Protein AF-A0A376PXF7-F1 (afdb_monomer_lite)

Organism: Escherichia coli (NCBI:txid562)

Sequence (200 aa):
MTDIYIYMMIGDTDSPVIYTASLFRHNVGHSMAMSGASAPEIAYILGQSSYVVADRYIAATPELADIREAALGRNPVFKNMMALMLTGNLVHSSEWEGRNVAGSIGGQLHYHLGGCNYEEDICPFAQGRGCYGCLYFKPFIDGNHKKVFLSLNDEIQNVRDVADDAGILNHPLLKELVRRKQHVNQVMARIEMANVRRAI

Secondary structure (DSSP, 8-state):
----------SS-SS-----HHHHHHHHHHHHHHTT--HHHHHHHTT-SSSHHHHHHHHT-HHHHHHHHHHHTTSHHHHHHHHHHHS---B-GGG--SEEP-EEETTEEE-S-EEE--SSSS-SS-TTTSGGG-TTEEEBTT--HHHHHHHHHHHHHHHHHHHHHTT-S--HHHHHHHHHHHHHHHHHHHHHHHHHHH--

pLDDT: mean 81.16, std 16.29, range [31.02, 96.75]

Foldseek 3Di:
DDDDFDFDDDDDDPDGPGDDPVNVLLVQLLVCLLVVHDLVVSCVVSVHPDSPVSVVSNVPHVVNVVVVCVVLCVPPVSLVVVQCQQEPEADAPVRDDADWFWAAFLNDIAGQFFHFPDPDPDDPDRTPQSRLRDHRTHGHLPGPLVVNLVSLVNVLVVVVVVCVVVVNPDDPVNVSSVVSSVSSVSVVVVSVVVVVVVVD

Radius of gyration: 23.18 Å; chains: 1; bounding box: 59×39×62 Å

Structure (mmCIF, N/CA/C/O backbone):
data_AF-A0A376PXF7-F1
#
_entry.id   AF-A0A376PXF7-F1
#
loop_
_atom_site.group_PDB
_atom_site.id
_atom_site.type_symbol
_atom_site.label_atom_id
_atom_site.label_alt_id
_atom_site.label_comp_id
_atom_site.label_asym_id
_atom_site.label_entity_id
_atom_site.label_seq_id
_atom_site.pdbx_PDB_ins_code
_atom_site.Cartn_x
_atom_site.Cartn_y
_atom_site.Cartn_z
_atom_site.occupancy
_atom_site.B_iso_or_equiv
_atom_site.auth_seq_id
_atom_site.auth_comp_id
_atom_site.auth_asym_id
_atom_site.auth_atom_id
_atom_site.pdbx_PDB_model_num
ATOM 1 N N . MET A 1 1 ? 43.912 23.120 -25.498 1.00 40.16 1 MET A N 1
ATOM 2 C CA . MET A 1 1 ? 42.781 23.807 -26.146 1.00 40.16 1 MET A CA 1
ATOM 3 C C . MET A 1 1 ? 42.448 23.025 -27.400 1.00 40.16 1 MET A C 1
ATOM 5 O O . MET A 1 1 ? 43.101 23.250 -28.405 1.00 40.16 1 MET A O 1
ATOM 9 N N . THR A 1 2 ? 41.528 22.067 -27.281 1.00 31.02 2 THR A N 1
ATOM 10 C CA . THR A 1 2 ? 40.815 21.396 -28.384 1.00 31.02 2 THR A CA 1
ATOM 11 C C . THR A 1 2 ? 39.793 20.455 -27.739 1.00 31.02 2 THR A C 1
ATOM 13 O O . THR A 1 2 ? 40.087 19.295 -27.467 1.00 31.02 2 THR A O 1
ATOM 16 N N . ASP A 1 3 ? 38.615 20.987 -27.416 1.00 32.25 3 ASP A N 1
ATOM 17 C CA . ASP A 1 3 ? 37.475 20.178 -26.982 1.00 32.25 3 ASP A CA 1
ATOM 18 C C . ASP A 1 3 ? 36.832 19.534 -28.217 1.00 32.25 3 ASP A C 1
ATOM 20 O O . ASP A 1 3 ? 36.456 20.215 -29.173 1.00 32.25 3 ASP A O 1
ATOM 24 N N . ILE A 1 4 ? 36.759 18.202 -28.222 1.00 37.19 4 ILE A N 1
ATOM 25 C CA . ILE A 1 4 ? 36.104 17.416 -29.271 1.00 37.19 4 ILE A CA 1
ATOM 26 C C . ILE A 1 4 ? 34.608 17.376 -28.944 1.00 37.19 4 ILE A C 1
ATOM 28 O O . ILE A 1 4 ? 34.185 16.678 -28.023 1.00 37.19 4 ILE A O 1
ATOM 32 N N . TYR A 1 5 ? 33.806 18.134 -29.691 1.00 39.38 5 TYR A N 1
ATOM 33 C CA . TYR A 1 5 ? 32.348 18.129 -29.580 1.00 39.38 5 TYR A CA 1
ATOM 34 C C . TYR A 1 5 ? 31.761 16.997 -30.431 1.00 39.38 5 TYR A C 1
ATOM 36 O O . TYR A 1 5 ? 31.807 17.044 -31.660 1.00 39.38 5 TYR A O 1
ATOM 44 N N . ILE A 1 6 ? 31.195 15.981 -29.779 1.00 43.72 6 ILE A N 1
ATOM 45 C CA . ILE A 1 6 ? 30.396 14.939 -30.434 1.00 43.72 6 ILE A CA 1
ATOM 46 C C . ILE A 1 6 ? 28.937 15.412 -30.416 1.00 43.72 6 ILE A C 1
ATOM 48 O O . ILE A 1 6 ? 28.294 15.397 -29.369 1.00 43.72 6 ILE A O 1
ATOM 52 N N . TYR A 1 7 ? 28.421 15.862 -31.562 1.00 42.75 7 TYR A N 1
ATOM 53 C CA . TYR A 1 7 ? 27.008 16.218 -31.723 1.00 42.75 7 TYR A CA 1
ATOM 54 C C . TYR A 1 7 ? 26.206 14.971 -32.113 1.00 42.75 7 TYR A C 1
ATOM 56 O O . TYR A 1 7 ? 26.399 14.426 -33.198 1.00 42.75 7 TYR A O 1
ATOM 64 N N . MET A 1 8 ? 25.288 14.533 -31.250 1.00 38.28 8 MET A N 1
ATOM 65 C CA . MET A 1 8 ? 24.269 13.535 -31.585 1.00 38.28 8 MET A CA 1
ATOM 66 C C . MET A 1 8 ? 22.893 14.172 -31.370 1.00 38.28 8 MET A C 1
ATOM 68 O O . MET A 1 8 ? 22.531 14.513 -30.247 1.00 38.28 8 MET A O 1
ATOM 72 N N . MET A 1 9 ? 22.163 14.398 -32.464 1.00 38.84 9 MET A N 1
ATOM 73 C CA . MET A 1 9 ? 20.860 15.069 -32.467 1.00 38.84 9 MET A CA 1
ATOM 74 C C . MET A 1 9 ? 19.758 14.087 -32.055 1.00 38.84 9 MET A C 1
ATOM 76 O O . MET A 1 9 ? 19.408 13.201 -32.834 1.00 38.84 9 MET A O 1
ATOM 80 N N . ILE A 1 10 ? 19.189 14.253 -30.858 1.00 42.94 10 ILE A N 1
ATOM 81 C CA . ILE A 1 10 ? 17.946 13.582 -30.450 1.00 42.94 10 ILE A CA 1
ATOM 82 C C . ILE A 1 10 ? 17.013 14.622 -29.802 1.00 42.94 10 ILE A C 1
ATOM 84 O O . ILE A 1 10 ? 17.214 14.985 -28.651 1.00 42.94 10 ILE A O 1
ATOM 88 N N . GLY A 1 11 ? 15.999 15.066 -30.557 1.00 41.50 11 GLY A N 1
ATOM 89 C CA . GLY A 1 11 ? 14.678 15.513 -30.071 1.00 41.50 11 GLY A CA 1
ATOM 90 C C . GLY A 1 11 ? 14.533 16.855 -29.324 1.00 41.50 11 GLY A C 1
ATOM 91 O O . GLY A 1 11 ? 14.850 16.954 -28.146 1.00 41.50 11 GLY A O 1
ATOM 92 N N . ASP A 1 12 ? 13.927 17.838 -30.006 1.00 51.69 12 ASP A N 1
ATOM 93 C CA . ASP A 1 12 ? 12.995 18.889 -29.530 1.00 51.69 12 ASP A CA 1
ATOM 94 C C . ASP A 1 12 ? 13.249 19.655 -28.214 1.00 51.69 12 ASP A C 1
ATOM 96 O O . ASP A 1 12 ? 12.315 20.044 -27.514 1.00 51.69 12 ASP A O 1
ATOM 100 N N . THR A 1 13 ? 14.497 20.025 -27.926 1.00 46.09 13 THR A N 1
ATOM 101 C CA . THR A 1 13 ? 14.770 21.290 -27.217 1.00 46.09 13 THR A CA 1
ATOM 102 C C . THR A 1 13 ? 15.958 21.999 -27.870 1.00 46.09 13 THR A C 1
ATOM 104 O O . THR A 1 13 ? 16.995 21.391 -28.116 1.00 46.09 13 THR A O 1
ATOM 107 N N . ASP A 1 14 ? 15.795 23.283 -28.197 1.00 52.53 14 ASP A N 1
ATOM 108 C CA . ASP A 1 14 ? 16.717 24.112 -28.996 1.00 52.53 14 ASP A CA 1
ATOM 109 C C . ASP A 1 14 ? 17.970 24.553 -28.202 1.00 52.53 14 ASP A C 1
ATOM 111 O O . ASP A 1 14 ? 18.360 25.717 -28.148 1.00 52.53 14 ASP A O 1
ATOM 115 N N . SER A 1 15 ? 18.591 23.620 -27.479 1.00 50.44 15 SER A N 1
ATOM 116 C CA . SER A 1 15 ? 19.848 23.835 -26.764 1.00 50.44 15 SER A CA 1
ATOM 117 C C . SER A 1 15 ? 20.733 22.600 -26.910 1.00 50.44 15 SER A C 1
ATOM 119 O O . SER A 1 15 ? 20.320 21.510 -26.513 1.00 50.44 15 SER A O 1
ATOM 121 N N . PRO A 1 16 ? 21.954 22.727 -27.465 1.00 56.06 16 PRO A N 1
ATOM 122 C CA . PRO A 1 16 ? 22.845 21.587 -27.607 1.00 56.06 16 PRO A CA 1
ATOM 123 C C . PRO A 1 16 ? 23.169 21.026 -26.220 1.00 56.06 16 PRO A C 1
ATOM 125 O O . PRO A 1 16 ? 23.701 21.729 -25.360 1.00 56.06 16 PRO A O 1
ATOM 128 N N . VAL A 1 17 ? 22.849 19.750 -25.993 1.00 57.69 17 VAL A N 1
ATOM 129 C CA . VAL A 1 17 ? 23.244 19.043 -24.771 1.00 57.69 17 VAL A CA 1
ATOM 130 C C . VAL A 1 17 ? 24.764 18.894 -24.797 1.00 57.69 17 VAL A C 1
ATOM 132 O O . VAL A 1 17 ? 25.318 18.071 -25.525 1.00 57.69 17 VAL A O 1
ATOM 135 N N . ILE A 1 18 ? 25.462 19.731 -24.029 1.00 72.06 18 ILE A N 1
ATOM 136 C CA . ILE A 1 18 ? 26.923 19.689 -23.934 1.00 72.06 18 ILE A CA 1
ATOM 137 C C . ILE A 1 18 ? 27.314 18.539 -23.003 1.00 72.06 18 ILE A C 1
ATOM 139 O O . ILE A 1 18 ? 27.249 18.648 -21.776 1.00 72.06 18 ILE A O 1
ATOM 143 N N . TYR A 1 19 ? 27.755 17.427 -23.587 1.00 69.50 19 TYR A N 1
ATOM 144 C CA . TYR A 1 19 ? 28.324 16.312 -22.836 1.00 69.50 19 TYR A CA 1
ATOM 145 C C . TYR A 1 19 ? 29.722 16.676 -22.334 1.00 69.50 19 TYR A C 1
ATOM 147 O O . TYR A 1 19 ? 30.700 16.662 -23.076 1.00 69.50 19 TYR A O 1
ATOM 155 N N . THR A 1 20 ? 29.822 17.014 -21.050 1.00 81.94 20 THR A N 1
ATOM 156 C CA . THR A 1 20 ? 31.107 17.320 -20.411 1.00 81.94 20 THR A CA 1
ATOM 157 C C . THR A 1 20 ? 31.762 16.061 -19.838 1.00 81.94 20 THR A C 1
ATOM 159 O O . THR A 1 20 ? 31.092 15.097 -19.460 1.00 81.94 20 THR A O 1
ATOM 162 N N . ALA A 1 21 ? 33.085 16.095 -19.660 1.00 79.94 21 ALA A N 1
ATOM 163 C CA . ALA A 1 21 ? 33.822 15.038 -18.957 1.00 79.94 21 ALA A CA 1
ATOM 164 C C . ALA A 1 21 ? 33.344 14.823 -17.504 1.00 79.94 21 ALA A C 1
ATOM 166 O O . ALA A 1 21 ? 33.575 13.765 -16.917 1.00 79.94 21 ALA A O 1
ATOM 167 N N . SER A 1 22 ? 32.690 15.821 -16.900 1.00 80.94 22 SER A N 1
ATOM 168 C CA . SER A 1 22 ? 32.038 15.672 -15.596 1.00 80.94 22 SER A CA 1
ATOM 169 C C . SER A 1 22 ? 30.806 14.772 -15.702 1.00 80.94 22 SER A C 1
ATOM 171 O O . SER A 1 22 ? 30.675 13.809 -14.949 1.00 80.94 22 SER A O 1
ATOM 173 N N . LEU A 1 23 ? 29.946 15.017 -16.696 1.00 77.44 23 LEU A N 1
ATOM 174 C CA . LEU A 1 23 ? 28.729 14.237 -16.918 1.00 77.44 23 LEU A CA 1
ATOM 175 C C . LEU A 1 23 ? 29.041 12.758 -17.189 1.00 77.44 23 LEU A C 1
ATOM 177 O O . LEU A 1 23 ? 28.374 11.883 -16.643 1.00 77.44 23 LEU A O 1
ATOM 181 N N . PHE A 1 24 ? 30.108 12.481 -17.946 1.00 82.31 24 PHE A N 1
ATOM 182 C CA . PHE A 1 24 ? 30.615 11.120 -18.140 1.00 82.31 24 PHE A CA 1
ATOM 183 C C . PHE A 1 24 ? 31.010 10.455 -16.812 1.00 82.31 24 PHE A C 1
ATOM 185 O O . PHE A 1 24 ? 30.560 9.349 -16.520 1.00 82.31 24 PHE A O 1
ATOM 192 N N . ARG A 1 25 ? 31.787 11.143 -15.962 1.00 84.69 25 ARG A N 1
ATOM 193 C CA . ARG A 1 25 ? 32.191 10.624 -14.642 1.00 84.69 25 ARG A CA 1
ATOM 194 C C . ARG A 1 25 ? 30.997 10.346 -13.732 1.00 84.69 25 ARG A C 1
ATOM 196 O O . ARG A 1 25 ? 30.974 9.312 -13.071 1.00 84.69 25 ARG A O 1
ATOM 203 N N . HIS A 1 26 ? 29.996 11.226 -13.732 1.00 86.12 26 HIS A N 1
ATOM 204 C CA . HIS A 1 26 ? 28.759 11.007 -12.984 1.00 86.12 26 HIS A CA 1
ATOM 205 C C . HIS A 1 26 ? 27.965 9.808 -13.512 1.00 86.12 26 HIS A C 1
ATOM 207 O O . HIS A 1 26 ? 27.502 9.001 -12.711 1.00 86.12 26 HIS A O 1
ATOM 213 N N . ASN A 1 27 ? 27.843 9.660 -14.833 1.00 84.25 27 ASN A N 1
ATOM 214 C CA . ASN A 1 27 ? 27.119 8.547 -15.441 1.00 84.25 27 ASN A CA 1
ATOM 215 C C . ASN A 1 27 ? 27.800 7.197 -15.161 1.00 84.25 27 ASN A C 1
ATOM 217 O O . ASN A 1 27 ? 27.133 6.257 -14.731 1.00 84.25 27 ASN A O 1
ATOM 221 N N . VAL A 1 28 ? 29.124 7.117 -15.324 1.00 88.06 28 VAL A N 1
ATOM 222 C CA . VAL A 1 28 ? 29.904 5.902 -15.038 1.00 88.06 28 VAL A CA 1
ATOM 223 C C . VAL A 1 28 ? 29.853 5.563 -13.551 1.00 88.06 28 VAL A C 1
ATOM 225 O O . VAL A 1 28 ? 29.528 4.432 -13.198 1.00 88.06 28 VAL A O 1
ATOM 228 N N . GLY A 1 29 ? 30.105 6.538 -12.672 1.00 89.56 29 GLY A N 1
ATOM 229 C CA . GLY A 1 29 ? 30.067 6.327 -11.224 1.00 89.56 29 GLY A CA 1
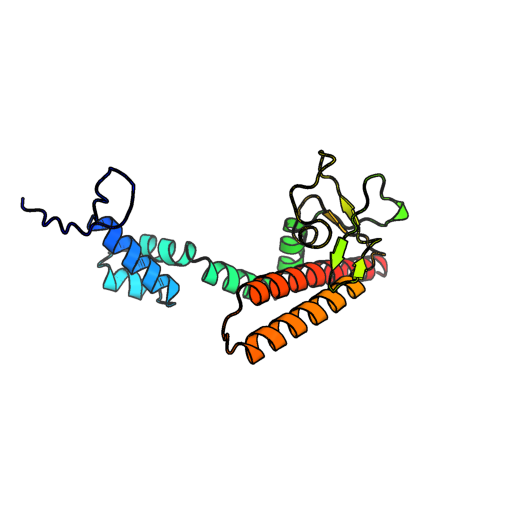ATOM 230 C C . GLY A 1 29 ? 28.705 5.853 -10.729 1.00 89.56 29 GLY A C 1
ATOM 231 O O . GLY A 1 29 ? 28.625 4.911 -9.943 1.00 89.56 29 GLY A O 1
ATOM 232 N N . HIS A 1 30 ? 27.629 6.454 -11.239 1.00 86.19 30 HIS A N 1
ATOM 233 C CA . HIS A 1 30 ? 26.274 6.030 -10.911 1.00 86.19 30 HIS A CA 1
ATOM 234 C C . HIS A 1 30 ? 25.951 4.643 -11.483 1.00 86.19 30 HIS A C 1
ATOM 236 O O . HIS A 1 30 ? 25.467 3.793 -10.748 1.00 86.19 30 HIS A O 1
ATOM 242 N N . SER A 1 31 ? 26.294 4.353 -12.742 1.00 85.62 31 SER A N 1
ATOM 243 C CA . SER A 1 31 ? 26.051 3.034 -13.356 1.00 85.62 31 SER A CA 1
ATOM 244 C C . SER A 1 31 ? 26.792 1.901 -12.637 1.00 85.62 31 SER A C 1
ATOM 246 O O . SER A 1 31 ? 26.255 0.806 -12.465 1.00 85.62 31 SER A O 1
ATOM 248 N N . MET A 1 32 ? 28.015 2.163 -12.167 1.00 87.56 32 MET A N 1
ATOM 249 C CA . MET A 1 32 ? 28.764 1.214 -11.344 1.00 87.56 32 MET A CA 1
ATOM 250 C C . MET A 1 32 ? 28.109 0.995 -9.976 1.00 87.56 32 MET A C 1
ATOM 252 O O . MET A 1 32 ? 27.992 -0.149 -9.540 1.00 87.56 32 MET A O 1
ATOM 256 N N . ALA A 1 33 ? 27.636 2.061 -9.322 1.00 87.69 33 ALA A N 1
ATOM 257 C CA . ALA A 1 33 ? 26.898 1.957 -8.064 1.00 87.69 33 ALA A CA 1
ATOM 258 C C . ALA A 1 33 ? 25.593 1.154 -8.222 1.00 87.69 33 ALA A C 1
ATOM 260 O O . ALA A 1 33 ? 25.322 0.260 -7.422 1.00 87.69 33 ALA A O 1
ATOM 261 N N . MET A 1 34 ? 24.844 1.397 -9.302 1.00 82.06 34 MET A N 1
ATOM 262 C CA . MET A 1 34 ? 23.650 0.628 -9.683 1.00 82.06 34 MET A CA 1
ATOM 263 C C . MET A 1 34 ? 23.958 -0.857 -9.920 1.00 82.06 34 MET A C 1
ATOM 265 O O . MET A 1 34 ? 23.133 -1.719 -9.631 1.00 82.06 34 MET A O 1
ATOM 269 N N . SER A 1 35 ? 25.161 -1.164 -10.413 1.00 83.00 35 SER A N 1
ATOM 270 C CA . SER A 1 35 ? 25.642 -2.536 -10.624 1.00 83.00 35 SER A CA 1
ATOM 271 C C . SER A 1 35 ? 26.181 -3.196 -9.345 1.00 83.00 35 SER A C 1
ATOM 273 O O . SER A 1 35 ? 26.624 -4.341 -9.389 1.00 83.00 35 SER A O 1
ATOM 275 N N . GLY A 1 36 ? 26.153 -2.493 -8.206 1.00 82.19 36 GLY A N 1
ATOM 276 C CA . GLY A 1 36 ? 26.582 -3.009 -6.906 1.00 82.19 36 GLY A CA 1
ATOM 277 C C . GLY A 1 36 ? 28.084 -2.907 -6.623 1.00 82.19 36 GLY A C 1
ATOM 278 O O . GLY A 1 36 ? 28.553 -3.548 -5.684 1.00 82.19 36 GLY A O 1
ATOM 279 N N . ALA A 1 37 ? 28.842 -2.123 -7.398 1.00 87.50 37 ALA A N 1
ATOM 280 C CA . ALA A 1 37 ? 30.266 -1.906 -7.140 1.00 87.50 37 ALA A CA 1
ATOM 281 C C . ALA A 1 37 ? 30.495 -1.158 -5.814 1.00 87.50 37 ALA A C 1
ATOM 283 O O . ALA A 1 37 ? 29.734 -0.264 -5.432 1.00 87.50 37 ALA A O 1
ATOM 284 N N . SER A 1 38 ? 31.572 -1.503 -5.115 1.00 89.38 38 SER A N 1
ATOM 285 C CA . SER A 1 38 ? 31.958 -0.873 -3.853 1.00 89.38 38 SER A CA 1
ATOM 286 C C . SER A 1 38 ? 32.588 0.512 -4.060 1.00 89.38 38 SER A C 1
ATOM 288 O O . SER A 1 38 ? 33.126 0.825 -5.125 1.00 89.38 38 SER A O 1
ATOM 290 N N . ALA A 1 39 ? 32.564 1.360 -3.024 1.00 90.81 39 ALA A N 1
ATOM 291 C CA . ALA A 1 39 ? 33.146 2.704 -3.098 1.00 90.81 39 ALA A CA 1
ATOM 292 C C . ALA A 1 39 ? 34.641 2.708 -3.499 1.00 90.81 39 ALA A C 1
ATOM 294 O O . ALA A 1 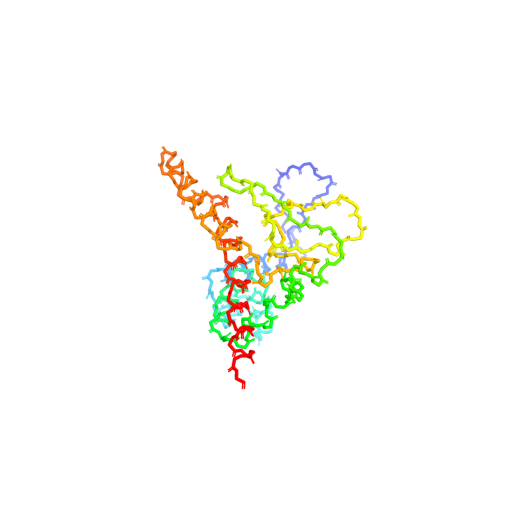39 ? 35.019 3.560 -4.307 1.00 90.81 39 ALA A O 1
ATOM 295 N N . PRO A 1 40 ? 35.486 1.760 -3.036 1.00 93.44 40 PRO A N 1
ATOM 296 C CA . PRO A 1 40 ? 36.862 1.638 -3.516 1.00 93.44 40 PRO A CA 1
ATOM 297 C C . PRO A 1 40 ? 36.978 1.310 -5.009 1.00 93.44 40 PRO A C 1
ATOM 299 O O . PRO A 1 40 ? 37.819 1.893 -5.686 1.00 93.44 40 PRO A O 1
ATOM 302 N N . GLU A 1 41 ? 36.134 0.424 -5.544 1.00 92.06 41 GLU A N 1
ATOM 303 C CA . GLU A 1 41 ? 36.158 0.049 -6.968 1.00 92.06 41 GLU A CA 1
ATOM 304 C C . GLU A 1 41 ? 35.745 1.221 -7.861 1.00 92.06 41 GLU A C 1
ATOM 306 O O . GLU A 1 41 ? 36.401 1.512 -8.861 1.00 92.06 41 GLU A O 1
ATOM 311 N N . ILE A 1 42 ? 34.695 1.945 -7.467 1.00 91.94 42 ILE A N 1
ATOM 312 C CA . ILE A 1 42 ? 34.234 3.143 -8.177 1.00 91.94 42 ILE A CA 1
ATOM 313 C C . ILE A 1 42 ? 35.306 4.236 -8.131 1.00 91.94 42 ILE A C 1
ATOM 315 O O . ILE A 1 42 ? 35.621 4.840 -9.157 1.00 91.94 42 ILE A O 1
ATOM 319 N N . ALA A 1 43 ? 35.896 4.484 -6.959 1.00 92.62 43 ALA A N 1
ATOM 320 C CA . ALA A 1 43 ? 36.953 5.478 -6.803 1.00 92.62 43 ALA A CA 1
ATOM 321 C C . ALA A 1 43 ? 38.198 5.123 -7.627 1.00 92.62 43 ALA A C 1
ATOM 323 O O . ALA A 1 43 ? 38.776 6.008 -8.257 1.00 92.62 43 ALA A O 1
ATOM 324 N N . TYR A 1 44 ? 38.572 3.842 -7.680 1.00 92.31 44 TYR A N 1
ATOM 325 C CA . TYR A 1 44 ? 39.691 3.358 -8.485 1.00 92.31 44 TYR A CA 1
ATOM 326 C C . TYR A 1 44 ? 39.458 3.593 -9.983 1.00 92.31 44 TYR A C 1
ATOM 328 O O . TYR A 1 44 ? 40.301 4.195 -10.647 1.00 92.31 44 TYR A O 1
ATOM 336 N N . ILE A 1 45 ? 38.290 3.203 -10.506 1.00 90.38 45 ILE A N 1
ATOM 337 C CA . ILE A 1 45 ? 37.945 3.379 -11.926 1.00 90.38 45 ILE A CA 1
ATOM 338 C C . ILE A 1 45 ? 37.826 4.858 -12.313 1.00 90.38 45 ILE A C 1
ATOM 340 O O . ILE A 1 45 ? 38.226 5.248 -13.409 1.00 90.38 45 ILE A O 1
ATOM 344 N N . LEU A 1 46 ? 37.315 5.704 -11.417 1.00 90.06 46 LEU A N 1
ATOM 345 C CA . LEU A 1 46 ? 37.182 7.143 -11.660 1.00 90.06 46 LEU A CA 1
ATOM 346 C C . LEU A 1 46 ? 38.451 7.949 -11.328 1.00 90.06 46 LEU A C 1
ATOM 348 O O . LEU A 1 46 ? 38.444 9.173 -11.492 1.00 90.06 46 LEU A O 1
ATOM 352 N N . GLY A 1 47 ? 39.522 7.294 -10.865 1.00 89.56 47 GLY A N 1
ATOM 353 C CA . GLY A 1 47 ? 40.795 7.931 -10.515 1.00 89.56 47 GLY A CA 1
ATOM 354 C C . GLY A 1 47 ? 40.692 8.915 -9.346 1.00 89.56 47 GLY A C 1
ATOM 355 O O . GLY A 1 47 ? 41.354 9.953 -9.342 1.00 89.56 47 GLY A O 1
ATOM 356 N N . GLN A 1 48 ? 39.821 8.640 -8.378 1.00 89.88 48 GLN A N 1
ATOM 357 C CA . GLN A 1 48 ? 39.582 9.500 -7.223 1.00 89.88 48 GLN A CA 1
ATOM 358 C C . GLN A 1 48 ? 40.572 9.189 -6.095 1.00 89.88 48 GLN A C 1
ATOM 360 O O . GLN A 1 48 ? 40.829 8.034 -5.772 1.00 89.88 48 GLN A O 1
ATOM 365 N N . SER A 1 49 ? 41.084 10.229 -5.437 1.00 89.38 49 SER A N 1
ATOM 366 C CA . SER A 1 49 ? 41.976 10.102 -4.275 1.00 89.38 49 SER A CA 1
ATOM 367 C C . SER A 1 49 ? 41.241 9.851 -2.953 1.00 89.38 49 SER A C 1
ATOM 369 O O . SER A 1 49 ? 41.877 9.644 -1.922 1.00 89.38 49 SER A O 1
ATOM 371 N N . SER A 1 50 ? 39.905 9.891 -2.959 1.00 90.75 50 SER A N 1
ATOM 372 C CA . SER A 1 50 ? 39.067 9.632 -1.788 1.00 90.75 50 SER A CA 1
ATOM 373 C C . SER A 1 50 ? 37.766 8.943 -2.188 1.00 90.75 50 SER A C 1
ATOM 375 O O . SER A 1 50 ? 37.297 9.095 -3.315 1.00 90.75 50 SER A O 1
ATOM 377 N N . TYR A 1 51 ? 37.146 8.254 -1.233 1.00 93.12 51 TYR A N 1
ATOM 378 C CA . TYR A 1 51 ? 35.878 7.550 -1.441 1.00 93.12 51 TYR A CA 1
ATOM 379 C C . TYR A 1 51 ? 34.647 8.450 -1.314 1.00 93.12 51 TYR A C 1
ATOM 381 O O . TYR A 1 51 ? 33.540 8.009 -1.597 1.00 93.12 51 TYR A O 1
ATOM 389 N N . VAL A 1 52 ? 34.820 9.721 -0.931 1.00 91.56 52 VAL A N 1
ATOM 390 C CA . VAL A 1 52 ? 33.704 10.624 -0.609 1.00 91.56 52 VAL A CA 1
ATOM 391 C C . VAL A 1 52 ? 32.739 10.768 -1.782 1.00 91.56 52 VAL A C 1
ATOM 393 O O . VAL A 1 52 ? 31.531 10.746 -1.581 1.00 91.56 52 VAL A O 1
ATOM 396 N N . VAL A 1 53 ? 33.252 10.905 -3.007 1.00 87.31 53 VAL A N 1
ATOM 397 C CA . VAL A 1 53 ? 32.414 11.058 -4.208 1.00 87.31 53 VAL A CA 1
ATOM 398 C C . VAL A 1 53 ? 31.790 9.719 -4.614 1.00 87.31 53 VAL A C 1
ATOM 400 O O . VAL A 1 53 ? 30.603 9.680 -4.934 1.00 87.31 53 VAL A O 1
ATOM 403 N N . ALA A 1 54 ? 32.546 8.621 -4.532 1.00 89.25 54 ALA A N 1
ATOM 404 C CA . ALA A 1 54 ? 32.046 7.268 -4.768 1.00 89.25 54 ALA A CA 1
ATOM 405 C C . ALA A 1 54 ? 30.874 6.896 -3.837 1.00 89.25 54 ALA A C 1
ATOM 407 O O . ALA A 1 54 ? 29.844 6.409 -4.303 1.00 89.25 54 ALA A O 1
ATOM 408 N N . ASP A 1 55 ? 30.974 7.227 -2.547 1.00 88.94 55 ASP A N 1
ATOM 409 C CA . ASP A 1 55 ? 29.902 7.023 -1.566 1.00 88.94 55 ASP A CA 1
ATOM 410 C C . ASP A 1 55 ? 28.629 7.800 -1.913 1.00 88.94 55 ASP A C 1
ATOM 412 O O . ASP A 1 55 ? 27.522 7.332 -1.638 1.00 88.94 55 ASP A O 1
ATOM 416 N N . ARG A 1 56 ? 28.746 8.973 -2.551 1.00 88.00 56 ARG A N 1
ATOM 417 C CA . ARG A 1 56 ? 27.568 9.725 -3.009 1.00 88.00 56 ARG A CA 1
ATOM 418 C C . ARG A 1 56 ? 26.852 9.028 -4.158 1.00 88.00 56 ARG A C 1
ATOM 420 O O . ARG A 1 56 ? 25.626 9.062 -4.171 1.00 88.00 56 ARG A O 1
ATOM 427 N N . TYR A 1 57 ? 27.565 8.365 -5.069 1.00 87.38 57 TYR A N 1
ATOM 428 C CA . TYR A 1 57 ? 26.925 7.579 -6.131 1.00 87.38 57 TYR A CA 1
ATOM 429 C C . TYR A 1 57 ? 26.127 6.401 -5.560 1.00 87.38 57 TYR A C 1
ATOM 431 O O . TYR A 1 57 ? 24.978 6.193 -5.947 1.00 87.38 57 TYR A O 1
ATOM 439 N N . ILE A 1 58 ? 26.703 5.693 -4.584 1.00 84.62 58 ILE A N 1
ATOM 440 C CA . ILE A 1 58 ? 26.054 4.575 -3.882 1.00 84.62 58 ILE A CA 1
ATOM 441 C C . ILE A 1 58 ? 24.845 5.063 -3.078 1.00 84.62 58 ILE A C 1
ATOM 443 O O . ILE A 1 58 ? 23.769 4.476 -3.153 1.00 84.62 58 ILE A O 1
ATOM 447 N N . ALA A 1 59 ? 24.986 6.160 -2.330 1.00 80.88 59 ALA A N 1
ATOM 448 C CA . ALA A 1 59 ? 23.892 6.720 -1.539 1.00 80.88 59 ALA A CA 1
ATOM 449 C C . ALA A 1 59 ? 22.730 7.246 -2.398 1.00 80.88 59 ALA A C 1
ATOM 451 O O . ALA A 1 59 ? 21.591 7.232 -1.943 1.00 80.88 59 ALA A O 1
ATOM 452 N N . ALA A 1 60 ? 23.012 7.700 -3.620 1.00 76.38 60 ALA A N 1
ATOM 453 C CA . ALA A 1 60 ? 22.015 8.205 -4.561 1.00 76.38 60 ALA A CA 1
ATOM 454 C C . ALA A 1 60 ? 21.310 7.104 -5.375 1.00 76.38 60 ALA A C 1
ATOM 456 O O . ALA A 1 60 ? 20.530 7.432 -6.262 1.00 76.38 60 ALA A O 1
ATOM 457 N N . THR A 1 61 ? 21.587 5.824 -5.113 1.00 78.69 61 THR A N 1
ATOM 458 C CA . THR A 1 61 ? 20.987 4.692 -5.832 1.00 78.69 61 THR A CA 1
ATOM 459 C C . THR A 1 61 ? 19.653 4.285 -5.178 1.00 78.69 61 THR A C 1
ATOM 461 O O . THR A 1 61 ? 19.672 3.774 -4.051 1.00 78.69 61 THR A O 1
ATOM 464 N N . PRO A 1 62 ? 18.493 4.490 -5.836 1.00 65.50 62 PRO A N 1
ATOM 465 C CA . PRO A 1 62 ? 17.175 4.192 -5.262 1.00 65.50 62 PRO A CA 1
ATOM 466 C C . PRO A 1 62 ? 16.988 2.717 -4.887 1.00 65.50 62 PRO A C 1
ATOM 468 O O . PRO A 1 62 ? 16.431 2.405 -3.841 1.00 65.50 62 PRO A O 1
ATOM 471 N N . GLU A 1 63 ? 17.528 1.797 -5.680 1.00 66.19 63 GLU A N 1
ATOM 472 C CA . GLU A 1 63 ? 17.439 0.353 -5.456 1.00 66.19 63 GLU A CA 1
ATOM 473 C C . GLU A 1 63 ? 18.216 -0.068 -4.202 1.00 66.19 63 GLU A C 1
ATOM 475 O O . GLU A 1 63 ? 17.804 -0.966 -3.471 1.00 66.19 63 GLU A O 1
ATOM 480 N N . LEU A 1 64 ? 19.329 0.609 -3.905 1.00 63.09 64 LEU A N 1
ATOM 481 C CA . LEU A 1 64 ? 20.083 0.407 -2.667 1.00 63.09 64 LEU A CA 1
ATOM 482 C C . LEU A 1 64 ? 19.348 0.994 -1.460 1.00 63.09 64 LEU A C 1
ATOM 484 O O . LEU A 1 64 ? 19.462 0.438 -0.365 1.00 63.09 64 LEU A O 1
ATOM 488 N N . ALA A 1 65 ? 18.581 2.073 -1.642 1.00 61.53 65 ALA A N 1
ATOM 489 C CA . ALA A 1 65 ? 17.658 2.547 -0.619 1.00 61.53 65 ALA A CA 1
ATOM 490 C C . ALA A 1 65 ? 16.570 1.494 -0.359 1.00 61.53 65 ALA A C 1
ATOM 492 O O . ALA A 1 65 ? 16.393 1.113 0.791 1.00 61.53 65 ALA A O 1
ATOM 493 N N . ASP A 1 66 ? 15.958 0.913 -1.394 1.00 61.94 66 ASP A N 1
ATOM 494 C CA . ASP A 1 66 ? 14.971 -0.168 -1.249 1.00 61.94 66 ASP A CA 1
ATOM 495 C C . ASP A 1 66 ? 15.554 -1.415 -0.557 1.00 61.94 66 ASP A C 1
ATOM 497 O O . ASP A 1 66 ? 14.906 -2.018 0.300 1.00 61.94 66 ASP A O 1
ATOM 501 N N . ILE A 1 67 ? 16.800 -1.799 -0.866 1.00 65.06 67 ILE A N 1
ATOM 502 C CA . ILE A 1 67 ? 17.498 -2.913 -0.197 1.00 65.06 67 ILE A CA 1
ATOM 503 C C . ILE A 1 67 ? 17.767 -2.588 1.277 1.00 65.06 67 ILE A C 1
ATOM 505 O O . ILE A 1 67 ? 17.575 -3.445 2.144 1.00 65.06 67 ILE A O 1
ATOM 509 N N . ARG A 1 68 ? 18.202 -1.360 1.584 1.00 61.69 68 ARG A N 1
ATOM 510 C CA . ARG A 1 68 ? 18.407 -0.901 2.966 1.00 61.69 68 ARG A CA 1
ATOM 511 C C . ARG A 1 68 ? 17.091 -0.854 3.727 1.00 61.69 68 ARG A C 1
ATOM 513 O O . ARG A 1 68 ? 17.048 -1.366 4.838 1.00 61.69 68 ARG A O 1
ATOM 520 N N . GLU A 1 69 ? 16.025 -0.344 3.125 1.00 57.75 69 GLU A N 1
ATOM 521 C CA . GLU A 1 69 ? 14.673 -0.363 3.681 1.00 57.75 69 GLU A CA 1
ATOM 522 C C . GLU A 1 69 ? 14.176 -1.795 3.902 1.00 57.75 69 GLU A C 1
ATOM 524 O O . GLU A 1 69 ? 13.608 -2.096 4.948 1.00 57.75 69 GLU A O 1
ATOM 529 N N . ALA A 1 70 ? 14.452 -2.731 2.991 1.00 60.91 70 ALA A N 1
ATOM 530 C CA . ALA A 1 70 ? 14.114 -4.141 3.176 1.00 60.91 70 ALA A CA 1
ATOM 531 C C . ALA A 1 70 ? 14.923 -4.799 4.310 1.00 60.91 70 ALA A C 1
ATOM 533 O O . ALA A 1 70 ? 14.391 -5.623 5.060 1.00 60.91 70 ALA A O 1
ATOM 534 N N . ALA A 1 71 ? 16.203 -4.445 4.455 1.00 61.50 71 ALA A N 1
ATOM 535 C CA . ALA A 1 71 ? 17.085 -4.957 5.502 1.00 61.50 71 ALA A CA 1
ATOM 536 C C . ALA A 1 71 ? 16.736 -4.379 6.884 1.00 61.50 71 ALA A C 1
ATOM 538 O O . ALA A 1 71 ? 16.563 -5.127 7.849 1.00 61.50 71 ALA A O 1
ATOM 539 N N . LEU A 1 72 ? 16.568 -3.059 6.973 1.00 60.03 72 LEU A N 1
ATOM 540 C CA . LEU A 1 72 ? 16.147 -2.339 8.175 1.00 60.03 72 LEU A CA 1
ATOM 541 C C . LEU A 1 72 ? 14.699 -2.671 8.533 1.00 60.03 72 LEU A C 1
ATOM 543 O O . LEU A 1 72 ? 14.366 -2.845 9.702 1.00 60.03 72 LEU A O 1
ATOM 547 N N . GLY A 1 73 ? 13.857 -2.892 7.530 1.00 53.12 73 GLY A N 1
ATOM 548 C CA . GLY A 1 73 ? 12.502 -3.399 7.651 1.00 53.12 73 GLY A CA 1
ATOM 549 C C . GLY A 1 73 ? 12.411 -4.809 8.230 1.00 53.12 73 GLY A C 1
ATOM 550 O O . GLY A 1 73 ? 11.300 -5.278 8.415 1.00 53.12 73 GLY A O 1
ATOM 551 N N . ARG A 1 74 ? 13.511 -5.506 8.560 1.00 59.75 74 ARG A N 1
ATOM 552 C CA . ARG A 1 74 ? 13.487 -6.711 9.418 1.00 59.75 74 ARG A CA 1
ATOM 553 C C . ARG A 1 74 ? 13.526 -6.372 10.912 1.00 59.75 74 ARG A C 1
ATOM 555 O O . ARG A 1 74 ? 13.066 -7.176 11.718 1.00 59.75 74 ARG A O 1
ATOM 562 N N . ASN A 1 75 ? 14.020 -5.191 11.284 1.00 61.69 75 ASN A N 1
ATOM 563 C CA . ASN A 1 75 ? 14.112 -4.734 12.666 1.00 61.69 75 ASN A CA 1
ATOM 564 C C . ASN A 1 75 ? 12.730 -4.248 13.168 1.00 61.69 75 ASN A C 1
ATOM 566 O O . ASN A 1 75 ? 12.169 -3.318 12.586 1.00 61.69 75 ASN A O 1
ATOM 570 N N . PRO A 1 76 ? 12.172 -4.817 14.256 1.00 57.75 76 PRO A N 1
ATOM 571 C CA . PRO A 1 76 ? 10.854 -4.435 14.780 1.00 57.75 76 PRO A CA 1
ATOM 572 C C . PRO A 1 76 ? 10.732 -2.958 15.189 1.00 57.75 76 PRO A C 1
ATOM 574 O O . PRO A 1 76 ? 9.668 -2.359 15.043 1.00 57.75 76 PRO A O 1
ATOM 577 N N . VAL A 1 77 ? 11.812 -2.350 15.684 1.00 59.28 77 VAL A N 1
ATOM 578 C CA . VAL A 1 77 ? 11.848 -0.931 16.073 1.00 59.28 77 VAL A CA 1
ATOM 579 C C . VAL A 1 77 ? 11.799 -0.047 14.831 1.00 59.28 77 VAL A C 1
ATOM 581 O O . VAL A 1 77 ? 11.005 0.889 14.763 1.00 59.28 77 VAL A O 1
ATOM 584 N N . PHE A 1 78 ? 12.588 -0.386 13.812 1.00 60.44 78 PHE A N 1
ATOM 585 C CA . PHE A 1 78 ? 12.610 0.358 12.556 1.00 60.44 78 PHE A CA 1
ATOM 586 C C . PHE A 1 78 ? 11.306 0.191 11.763 1.00 60.44 78 PHE A C 1
ATOM 588 O O . PHE A 1 78 ? 10.783 1.174 11.250 1.00 60.44 78 PHE A O 1
ATOM 595 N N . LYS A 1 79 ? 10.707 -1.012 11.754 1.00 57.50 79 LYS A N 1
ATOM 596 C CA . LYS A 1 79 ? 9.353 -1.244 11.216 1.00 57.50 79 LYS A CA 1
ATOM 597 C C . LYS A 1 79 ? 8.330 -0.301 11.843 1.00 57.50 79 LYS A C 1
ATOM 599 O O . LYS A 1 79 ? 7.524 0.277 11.125 1.00 57.50 79 LYS A O 1
ATOM 604 N N . ASN A 1 80 ? 8.367 -0.136 13.166 1.00 54.88 80 ASN A N 1
ATOM 605 C CA . ASN A 1 80 ? 7.474 0.781 13.871 1.00 54.88 80 ASN A CA 1
ATOM 606 C C . ASN A 1 80 ? 7.733 2.242 13.488 1.00 54.88 80 ASN A C 1
ATOM 608 O O . ASN A 1 80 ? 6.785 2.980 13.245 1.00 54.88 80 ASN A O 1
ATOM 612 N N . MET A 1 81 ? 9.000 2.646 13.379 1.00 57.03 81 MET A N 1
ATOM 613 C CA . MET A 1 81 ? 9.377 4.006 12.990 1.00 57.03 81 MET A CA 1
ATOM 614 C C . MET A 1 81 ? 8.962 4.342 11.547 1.00 57.03 81 MET A C 1
ATOM 616 O O . MET A 1 81 ? 8.337 5.373 11.321 1.00 57.03 81 MET A O 1
ATOM 620 N N . MET A 1 82 ? 9.232 3.459 10.581 1.00 55.22 82 MET A N 1
ATOM 621 C CA . MET A 1 82 ? 8.823 3.640 9.180 1.00 55.22 82 MET A CA 1
ATOM 622 C C . MET A 1 82 ? 7.312 3.591 9.008 1.00 55.22 82 MET A C 1
ATOM 624 O O . MET A 1 82 ? 6.734 4.409 8.299 1.00 55.22 82 MET A O 1
ATOM 628 N N . ALA A 1 83 ? 6.636 2.676 9.699 1.00 54.03 83 ALA A N 1
ATOM 629 C CA . ALA A 1 83 ? 5.193 2.571 9.581 1.00 54.03 83 ALA A CA 1
ATOM 630 C C . ALA A 1 83 ? 4.461 3.789 10.183 1.00 54.03 83 ALA A C 1
ATOM 632 O O . ALA A 1 83 ? 3.343 4.066 9.758 1.00 54.03 83 ALA A O 1
ATOM 633 N N . LEU A 1 84 ? 5.082 4.536 11.110 1.00 53.62 84 LEU A N 1
ATOM 634 C CA . LEU A 1 84 ? 4.607 5.850 11.576 1.00 53.62 84 LEU A CA 1
ATOM 635 C C . LEU A 1 84 ? 4.880 6.989 10.575 1.00 53.62 84 LEU A C 1
ATOM 637 O O . LEU A 1 84 ? 4.159 7.981 10.593 1.00 53.62 84 LEU A O 1
ATOM 641 N N . MET A 1 85 ? 5.887 6.862 9.702 1.00 58.94 85 MET A N 1
ATOM 642 C CA . MET A 1 85 ? 6.128 7.823 8.613 1.00 58.94 85 MET A CA 1
ATOM 643 C C . MET A 1 85 ? 5.189 7.611 7.416 1.00 58.94 85 MET A C 1
ATOM 645 O O . MET A 1 85 ? 4.912 8.557 6.685 1.00 58.94 85 MET A O 1
ATOM 649 N N . LEU A 1 86 ? 4.696 6.384 7.209 1.00 64.38 86 LEU A N 1
ATOM 650 C CA . LEU A 1 86 ? 3.901 6.017 6.030 1.00 64.38 86 LEU A CA 1
ATOM 651 C C . LEU A 1 86 ? 2.394 6.258 6.198 1.00 64.38 86 LEU A C 1
ATOM 653 O O . LEU A 1 86 ? 1.719 6.557 5.216 1.00 64.38 86 LEU A O 1
ATOM 657 N N . THR A 1 87 ? 1.854 6.160 7.417 1.00 74.94 87 THR A N 1
ATOM 658 C CA . THR A 1 87 ? 0.467 6.554 7.722 1.00 74.94 87 THR A CA 1
ATOM 659 C C . THR A 1 87 ? 0.375 7.186 9.102 1.00 74.94 87 THR A C 1
ATOM 661 O O . THR A 1 87 ? 1.208 6.937 9.973 1.00 74.94 87 THR A O 1
ATOM 664 N N . GLY A 1 88 ? -0.695 7.934 9.356 1.00 79.94 88 GLY A N 1
ATOM 665 C CA . GLY A 1 88 ? -0.954 8.499 10.672 1.00 79.94 88 GLY A CA 1
ATOM 666 C C . GLY A 1 88 ? -1.283 7.463 11.759 1.00 79.94 88 GLY A C 1
ATOM 667 O O . GLY A 1 88 ? -1.251 6.243 11.550 1.00 79.94 88 GLY A O 1
ATOM 668 N N . ASN A 1 89 ? -1.582 7.972 12.958 1.00 86.44 89 ASN A N 1
ATOM 669 C CA . ASN A 1 89 ? -1.910 7.175 14.144 1.00 86.44 89 ASN A CA 1
ATOM 670 C C . ASN A 1 89 ? -3.076 6.207 13.902 1.00 86.44 89 ASN A C 1
ATOM 672 O O . ASN A 1 89 ? -3.994 6.512 13.141 1.00 86.44 89 ASN A O 1
ATOM 676 N N . LEU A 1 90 ? -3.020 5.055 14.579 1.00 91.19 90 LEU A N 1
ATOM 677 C CA . LEU A 1 90 ? -4.150 4.132 14.653 1.00 91.19 90 LEU A CA 1
ATOM 678 C C . LEU A 1 90 ? -5.245 4.762 15.516 1.00 91.19 90 LEU A C 1
ATOM 680 O O . LEU A 1 90 ? -4.934 5.314 16.571 1.00 91.19 90 LEU A O 1
ATOM 684 N N . VAL A 1 91 ? -6.495 4.659 15.079 1.00 93.94 91 VAL A N 1
ATOM 685 C CA . VAL A 1 91 ? -7.668 5.216 15.772 1.00 93.94 91 VAL A CA 1
ATOM 686 C C . VAL A 1 91 ? -8.737 4.129 15.851 1.00 93.94 91 VAL A C 1
ATOM 688 O O . VAL A 1 91 ? -8.814 3.292 14.958 1.00 93.94 91 VAL A O 1
ATOM 691 N N . HIS A 1 92 ? -9.537 4.067 16.913 1.00 95.44 92 HIS A N 1
ATOM 692 C CA . HIS A 1 92 ? -10.698 3.173 16.914 1.00 95.44 92 HIS A CA 1
ATOM 693 C C . HIS A 1 92 ? -11.841 3.823 16.126 1.00 95.44 92 HIS A C 1
ATOM 695 O O . HIS A 1 92 ? -12.047 5.028 16.254 1.00 95.44 92 HIS A O 1
ATOM 701 N N . SER A 1 93 ? -12.612 3.077 15.330 1.00 95.62 93 SER A N 1
ATOM 702 C CA . SER A 1 93 ? -13.632 3.697 14.469 1.00 95.62 93 SER A CA 1
ATOM 703 C C . SER A 1 93 ? -14.682 4.514 15.235 1.00 95.62 93 SER A C 1
ATOM 705 O O . SER A 1 93 ? -15.263 5.438 14.679 1.00 95.62 93 SER A O 1
ATOM 707 N N . SER A 1 94 ? -14.944 4.172 16.501 1.00 95.31 94 SER A N 1
ATOM 708 C CA . SER A 1 94 ? -15.885 4.893 17.374 1.00 95.31 94 SER A CA 1
ATOM 709 C C . SER A 1 94 ? -15.376 6.256 17.846 1.00 95.31 94 SER A C 1
ATOM 711 O O . SER A 1 94 ? -16.167 7.065 18.309 1.00 95.31 94 SER A O 1
ATOM 713 N N . GLU A 1 95 ? -14.065 6.481 17.788 1.00 94.44 95 GLU A N 1
ATOM 714 C CA . GLU A 1 95 ? -13.401 7.726 18.197 1.00 94.44 95 GLU A CA 1
ATOM 715 C C . GLU A 1 95 ? -13.117 8.631 16.992 1.00 94.44 95 GLU A C 1
ATOM 717 O O . GLU A 1 95 ? -12.554 9.715 17.133 1.00 94.44 95 GLU A O 1
ATOM 722 N N . TRP A 1 96 ? -13.449 8.164 15.786 1.00 95.31 96 TRP A N 1
ATOM 723 C CA . TRP A 1 96 ? -13.199 8.897 14.564 1.00 95.31 96 TRP A CA 1
ATOM 724 C C . TRP A 1 96 ? -14.364 9.815 14.218 1.00 95.31 96 TRP A C 1
ATOM 726 O O . TRP A 1 96 ? -15.475 9.366 13.934 1.00 95.31 96 TRP A O 1
ATOM 736 N N . GLU A 1 97 ? -14.062 11.104 14.140 1.00 90.69 97 GLU A N 1
ATOM 737 C CA . GLU A 1 97 ? -14.967 12.122 13.630 1.00 90.69 97 GLU A CA 1
ATOM 738 C C . GLU A 1 97 ? -14.391 12.672 12.326 1.00 90.69 97 GLU A C 1
ATOM 740 O O . GLU A 1 97 ? -13.308 13.256 12.299 1.00 90.69 97 GLU A O 1
ATOM 745 N N . GLY A 1 98 ? -15.096 12.446 11.217 1.00 89.75 98 GLY A N 1
ATOM 746 C CA . GLY A 1 98 ? -14.701 12.963 9.913 1.00 89.75 98 GLY A CA 1
ATOM 747 C C . GLY A 1 98 ? -14.952 11.989 8.771 1.00 89.75 98 GLY A C 1
ATOM 748 O O . GLY A 1 98 ? -15.753 11.058 8.850 1.00 89.75 98 GLY A O 1
ATOM 749 N N . ARG A 1 99 ? -14.242 12.210 7.667 1.00 91.50 99 ARG A N 1
ATOM 750 C CA . ARG A 1 99 ? -14.424 11.455 6.426 1.00 91.50 99 ARG A CA 1
ATOM 751 C C . ARG A 1 99 ? -13.820 10.059 6.522 1.00 91.50 99 ARG A C 1
ATOM 753 O O . ARG A 1 99 ? -12.617 9.900 6.741 1.00 91.50 99 ARG A O 1
ATOM 760 N N . ASN A 1 100 ? -14.655 9.057 6.273 1.00 93.94 100 ASN A N 1
ATOM 761 C CA . ASN A 1 100 ? -14.235 7.664 6.184 1.00 93.94 100 ASN A CA 1
ATOM 762 C C . ASN A 1 100 ? -13.628 7.348 4.815 1.00 93.94 100 ASN A C 1
ATOM 764 O O . ASN A 1 100 ? -14.064 7.842 3.775 1.00 93.94 100 ASN A O 1
ATOM 768 N N . VAL A 1 101 ? -12.620 6.482 4.822 1.00 94.56 101 VAL A N 1
ATOM 769 C CA . VAL A 1 101 ? -11.978 5.960 3.620 1.00 94.56 101 VAL A CA 1
ATOM 770 C C . VAL A 1 101 ? -12.697 4.700 3.153 1.00 94.56 101 VAL A C 1
ATOM 772 O O . VAL A 1 101 ? -12.820 3.721 3.894 1.00 94.56 101 VAL A O 1
ATOM 775 N N . ALA A 1 102 ? -13.097 4.714 1.885 1.00 93.06 102 ALA A N 1
ATOM 776 C CA . ALA A 1 102 ? -13.564 3.555 1.141 1.00 93.06 102 ALA A CA 1
ATOM 777 C C . ALA A 1 102 ? -12.908 3.532 -0.249 1.00 93.06 102 ALA A C 1
ATOM 779 O O . ALA A 1 102 ? -12.439 4.561 -0.738 1.00 93.06 102 ALA A O 1
ATOM 780 N N . GLY A 1 103 ? -12.843 2.363 -0.881 1.00 91.81 103 GLY A N 1
ATOM 781 C CA . GLY A 1 103 ? -12.290 2.223 -2.228 1.00 91.81 103 GLY A CA 1
ATOM 782 C C . GLY A 1 103 ? -12.504 0.834 -2.822 1.00 91.81 103 GLY A C 1
ATOM 783 O O . GLY A 1 103 ? -12.720 -0.135 -2.097 1.00 91.81 103 GLY A O 1
ATOM 784 N N . SER A 1 104 ? -12.443 0.741 -4.152 1.00 92.50 104 SER A N 1
ATOM 785 C CA . SER A 1 104 ? -12.581 -0.527 -4.879 1.00 92.50 104 SER A CA 1
ATOM 786 C C . SER A 1 104 ? -11.219 -1.176 -5.133 1.00 92.50 104 SER A C 1
ATOM 788 O O . SER A 1 104 ? -10.332 -0.573 -5.754 1.00 92.50 104 SER A O 1
ATOM 790 N N . ILE A 1 105 ? -11.049 -2.403 -4.636 1.00 93.12 105 ILE A N 1
ATOM 791 C CA . ILE A 1 105 ? -9.822 -3.204 -4.745 1.00 93.12 105 ILE A CA 1
ATOM 792 C C . ILE A 1 105 ? -10.221 -4.655 -5.018 1.00 93.12 105 ILE A C 1
ATOM 794 O O . ILE A 1 105 ? -11.041 -5.217 -4.297 1.00 93.12 105 ILE A O 1
ATOM 798 N N . GLY A 1 106 ? -9.666 -5.255 -6.068 1.00 86.44 106 GLY A N 1
ATOM 799 C CA . GLY A 1 106 ? -9.977 -6.614 -6.517 1.00 86.44 106 GLY A CA 1
ATOM 800 C C . GLY A 1 106 ? -11.426 -6.784 -6.962 1.00 86.44 106 GLY A C 1
ATOM 801 O O . GLY A 1 106 ? -12.027 -7.820 -6.709 1.00 86.44 106 GLY A O 1
ATOM 802 N N . GLY A 1 107 ? -12.031 -5.736 -7.533 1.00 87.62 107 GLY A N 1
ATOM 803 C CA . GLY A 1 107 ? -13.455 -5.729 -7.887 1.00 87.62 107 GLY A CA 1
ATOM 804 C C . GLY A 1 107 ? -14.411 -5.698 -6.686 1.00 87.62 107 GLY A C 1
ATOM 805 O O . GLY A 1 107 ? -15.622 -5.763 -6.876 1.00 87.62 107 GLY A O 1
ATOM 806 N N . GLN A 1 108 ? -13.897 -5.573 -5.458 1.00 92.44 108 GLN A N 1
ATOM 807 C CA . GLN A 1 108 ? -14.694 -5.500 -4.236 1.00 92.44 108 GLN A CA 1
ATOM 808 C C . GLN A 1 108 ? -14.648 -4.097 -3.635 1.00 92.44 108 GLN A C 1
ATOM 810 O O . GLN A 1 108 ? -13.595 -3.456 -3.586 1.00 92.44 108 GLN A O 1
ATOM 815 N N . LEU A 1 109 ? -15.794 -3.623 -3.143 1.00 94.69 109 LEU A N 1
ATOM 816 C CA . LEU A 1 109 ? -15.866 -2.381 -2.383 1.00 94.69 109 LEU A CA 1
ATOM 817 C C . LEU A 1 109 ? -15.386 -2.627 -0.951 1.00 94.69 109 LEU A C 1
ATOM 819 O O . LEU A 1 109 ? -16.024 -3.344 -0.180 1.00 94.69 109 LEU A O 1
ATOM 823 N N . HIS A 1 110 ? -14.288 -1.978 -0.582 1.00 96.00 110 HIS A N 1
ATOM 824 C CA . HIS A 1 110 ? -13.762 -1.988 0.775 1.00 96.00 110 HIS A CA 1
ATOM 825 C C . HIS A 1 110 ? -14.155 -0.702 1.492 1.00 96.00 110 HIS A C 1
ATOM 827 O O . HIS A 1 110 ? -13.884 0.398 1.013 1.00 96.00 110 HIS A O 1
ATOM 833 N N . TYR A 1 111 ? -14.772 -0.853 2.657 1.00 95.00 111 TYR A N 1
ATOM 834 C CA . TYR A 1 111 ? -15.176 0.224 3.559 1.00 95.00 111 TYR A CA 1
ATOM 835 C C . TYR A 1 111 ? -14.758 -0.128 4.991 1.00 95.00 111 TYR A C 1
ATOM 837 O O . TYR A 1 111 ? -14.318 -1.252 5.257 1.00 95.00 111 TYR A O 1
ATOM 845 N N . HIS A 1 112 ? -14.894 0.829 5.914 1.00 96.06 112 HIS A N 1
ATOM 846 C CA . HIS A 1 112 ? -14.426 0.678 7.299 1.00 96.06 112 HIS A CA 1
ATOM 847 C C . HIS A 1 112 ? -12.920 0.387 7.365 1.00 96.06 112 HIS A C 1
ATOM 849 O O . HIS A 1 112 ? -12.467 -0.584 7.967 1.00 96.06 112 HIS A O 1
ATOM 855 N N . LEU A 1 113 ? -12.141 1.186 6.634 1.00 95.56 113 LEU A N 1
ATOM 856 C CA . LEU A 1 113 ? -10.684 1.049 6.566 1.00 95.56 113 LEU A CA 1
ATOM 857 C C . LEU A 1 113 ? -9.981 2.013 7.517 1.00 95.56 113 LEU A C 1
ATOM 859 O O . LEU A 1 113 ? -8.933 1.699 8.069 1.00 95.56 113 LEU A O 1
ATOM 863 N N . GLY A 1 114 ? -10.520 3.213 7.665 1.00 95.50 114 GLY A N 1
ATOM 864 C CA . GLY A 1 114 ? -9.873 4.281 8.400 1.00 95.50 114 GLY A CA 1
ATOM 865 C C . GLY A 1 114 ? -10.467 5.636 8.073 1.00 95.50 114 GLY A C 1
ATOM 866 O O . GLY A 1 114 ? -11.341 5.763 7.211 1.00 95.50 114 GLY A O 1
ATOM 867 N N . GLY A 1 115 ? -9.928 6.643 8.736 1.00 94.94 115 GLY A N 1
ATOM 868 C CA . GLY A 1 115 ? -10.222 8.047 8.530 1.00 94.94 115 GLY A CA 1
ATOM 869 C C . GLY A 1 115 ? -9.248 8.747 7.585 1.00 94.94 115 GLY A C 1
ATOM 870 O O . GLY A 1 115 ? -8.113 8.297 7.395 1.00 94.94 115 GLY A O 1
ATOM 871 N N . CYS A 1 116 ? -9.670 9.871 7.005 1.00 93.25 116 CYS A N 1
ATOM 872 C CA . CYS A 1 116 ? -8.811 10.778 6.244 1.00 93.25 116 CYS A CA 1
ATOM 873 C C . CYS A 1 116 ? -8.827 12.194 6.838 1.00 93.25 116 CYS A C 1
ATOM 875 O O . CYS A 1 116 ? -9.884 12.817 6.890 1.00 93.25 116 CYS A O 1
ATOM 877 N N . ASN A 1 117 ? -7.645 12.707 7.196 1.00 90.56 117 ASN A N 1
ATOM 878 C CA . ASN A 1 117 ? -7.425 14.087 7.661 1.00 90.56 117 ASN A CA 1
ATOM 879 C C . ASN A 1 117 ? -6.928 15.032 6.551 1.00 90.56 117 ASN A C 1
ATOM 881 O O . ASN A 1 117 ? -6.332 16.063 6.847 1.00 90.56 117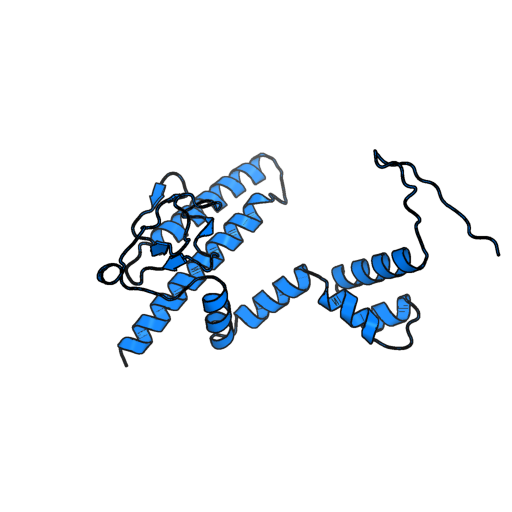 ASN A O 1
ATOM 885 N N . TYR A 1 118 ? -7.094 14.670 5.277 1.00 90.06 118 TYR A N 1
ATOM 886 C CA . TYR A 1 118 ? -6.797 15.601 4.190 1.00 90.06 118 TYR A CA 1
ATOM 887 C C . TYR A 1 118 ? -7.811 16.751 4.229 1.00 90.06 118 TYR A C 1
ATOM 889 O O . TYR A 1 118 ? -8.996 16.498 4.440 1.00 90.06 118 TYR A O 1
ATOM 897 N N . GLU A 1 119 ? -7.354 17.991 4.075 1.00 85.31 119 GLU A N 1
ATOM 898 C CA . GLU A 1 119 ? -8.192 19.179 4.293 1.00 85.31 119 GLU A CA 1
ATOM 899 C C . GLU A 1 119 ? -9.219 19.381 3.174 1.00 85.31 119 GLU A C 1
ATOM 901 O O . GLU A 1 119 ? -10.333 19.824 3.433 1.00 85.31 119 GLU A O 1
ATOM 906 N N . GLU A 1 120 ? -8.884 19.003 1.939 1.00 86.25 120 GLU A N 1
ATOM 907 C CA . GLU A 1 120 ? -9.781 19.176 0.795 1.00 86.25 120 GLU A CA 1
ATOM 908 C C . GLU A 1 120 ? -10.744 17.994 0.625 1.00 86.25 120 GLU A C 1
ATOM 910 O O . GLU A 1 120 ? -10.404 16.828 0.872 1.00 86.25 120 GLU A O 1
ATOM 915 N N . ASP A 1 121 ? -11.944 18.276 0.118 1.00 80.00 121 ASP A N 1
ATOM 916 C CA . ASP A 1 121 ? -12.999 17.282 -0.117 1.00 80.00 121 ASP A CA 1
ATOM 917 C C . ASP A 1 121 ? -12.635 16.246 -1.187 1.00 80.00 121 ASP A C 1
ATOM 919 O O . ASP A 1 121 ? -13.069 15.091 -1.118 1.00 80.00 121 ASP A O 1
ATOM 923 N N . ILE A 1 122 ? -11.782 16.622 -2.139 1.00 83.31 122 ILE A N 1
ATOM 924 C CA . ILE A 1 122 ? -11.317 15.739 -3.204 1.00 83.31 122 ILE A CA 1
ATOM 925 C C . ILE A 1 122 ? -9.925 15.234 -2.841 1.00 83.31 122 ILE A C 1
ATOM 927 O O . ILE A 1 122 ? -8.971 15.995 -2.723 1.00 83.31 122 ILE A O 1
ATOM 931 N N . CYS A 1 123 ? -9.803 13.919 -2.676 1.00 85.44 123 CYS A N 1
ATOM 932 C CA . CYS A 1 123 ? -8.502 13.293 -2.507 1.00 85.44 123 CYS A CA 1
ATOM 933 C C . CYS A 1 123 ? -7.783 13.268 -3.868 1.00 85.44 123 CYS A C 1
ATOM 935 O O . CYS A 1 123 ? -8.299 12.634 -4.793 1.00 85.44 123 CYS A O 1
ATOM 937 N N . PRO A 1 124 ? -6.586 13.868 -4.010 1.00 83.81 124 PRO A N 1
ATOM 938 C CA . PRO A 1 124 ? -5.815 13.780 -5.252 1.00 83.81 124 PRO A CA 1
ATOM 939 C C . PRO A 1 124 ? -5.197 12.385 -5.448 1.00 83.81 124 PRO A C 1
ATOM 941 O O . PRO A 1 124 ? -4.631 12.082 -6.497 1.00 83.81 124 PRO A O 1
ATOM 944 N N . PHE A 1 125 ? -5.293 11.518 -4.437 1.00 81.81 125 PHE A N 1
ATOM 945 C CA . PHE A 1 125 ? -4.757 10.165 -4.453 1.00 81.81 125 PHE A CA 1
ATOM 946 C C . PHE A 1 125 ? -5.872 9.142 -4.671 1.00 81.81 125 PHE A C 1
ATOM 948 O O . PHE A 1 125 ? -6.994 9.317 -4.202 1.00 81.81 125 PHE A O 1
ATOM 955 N N . ALA A 1 126 ? -5.544 8.019 -5.316 1.00 80.25 126 ALA A N 1
ATOM 956 C CA . ALA A 1 126 ? -6.465 6.901 -5.514 1.00 80.25 126 ALA A CA 1
ATOM 957 C C . ALA A 1 126 ? -6.955 6.337 -4.163 1.00 80.25 126 ALA A C 1
ATOM 959 O O . ALA A 1 126 ? -6.293 5.488 -3.559 1.00 80.25 126 ALA A O 1
ATOM 960 N N . GLN A 1 127 ? -8.091 6.837 -3.666 1.00 83.88 127 GLN A N 1
ATOM 961 C CA . GLN A 1 127 ? -8.614 6.547 -2.330 1.00 83.88 127 GLN A CA 1
ATOM 962 C C . GLN A 1 127 ? -8.798 5.035 -2.106 1.00 83.88 127 GLN A C 1
ATOM 964 O O . GLN A 1 127 ? -9.083 4.267 -3.026 1.00 83.88 127 GLN A O 1
ATOM 969 N N . GLY A 1 128 ? -8.536 4.580 -0.880 1.00 87.12 128 GLY A N 1
ATOM 970 C CA . GLY A 1 128 ? -8.448 3.162 -0.523 1.00 87.12 128 GLY A CA 1
ATOM 971 C C . GLY A 1 128 ? -7.105 2.531 -0.909 1.00 87.12 128 GLY A C 1
ATOM 972 O O . GLY A 1 128 ? -6.441 1.946 -0.057 1.00 87.12 128 GLY A O 1
ATOM 973 N N . ARG A 1 129 ? -6.650 2.707 -2.157 1.00 88.56 129 ARG A N 1
ATOM 974 C CA . ARG A 1 129 ? -5.390 2.120 -2.664 1.00 88.56 129 ARG A CA 1
ATOM 975 C C . ARG A 1 129 ? -4.141 2.871 -2.211 1.00 88.56 129 ARG A C 1
ATOM 977 O O . ARG A 1 129 ? -3.147 2.254 -1.840 1.00 88.56 129 ARG A O 1
ATOM 984 N N . GLY A 1 130 ? -4.173 4.198 -2.280 1.00 88.31 130 GLY A N 1
ATOM 985 C CA . GLY A 1 130 ? -3.070 5.077 -1.883 1.00 88.31 130 GLY A CA 1
ATOM 986 C C . GLY A 1 130 ? -3.017 5.346 -0.380 1.00 88.31 130 GLY A C 1
ATOM 987 O O . GLY A 1 130 ? -1.979 5.743 0.135 1.00 88.31 130 GLY A O 1
ATOM 988 N N . CYS A 1 131 ? -4.114 5.094 0.340 1.00 92.31 131 CYS A N 1
ATOM 989 C CA . CYS A 1 131 ? -4.251 5.470 1.747 1.00 92.31 131 CYS A CA 1
ATOM 990 C C . CYS A 1 131 ? -3.218 4.794 2.659 1.00 92.31 131 CYS A C 1
ATOM 992 O O . CYS A 1 131 ? -2.684 5.442 3.548 1.00 92.31 131 CYS A O 1
ATOM 994 N N . TYR A 1 132 ? -2.864 3.533 2.406 1.00 90.94 132 TYR A N 1
ATOM 995 C CA . TYR A 1 132 ? -1.906 2.791 3.237 1.00 90.94 132 TYR A CA 1
ATOM 996 C C . TYR A 1 132 ? -0.459 3.308 3.168 1.00 90.94 132 TYR A C 1
ATOM 998 O O . TYR A 1 132 ? 0.365 2.874 3.962 1.00 90.94 132 TYR A O 1
ATOM 1006 N N . GLY A 1 133 ? -0.146 4.222 2.247 1.00 85.75 133 GLY A N 1
ATOM 1007 C CA . GLY A 1 133 ? 1.127 4.953 2.214 1.00 85.75 133 GLY A CA 1
ATOM 1008 C C . GLY A 1 133 ? 0.948 6.470 2.311 1.00 85.75 133 GLY A C 1
ATOM 1009 O O . GLY A 1 133 ? 1.816 7.209 1.861 1.00 85.75 133 GLY A O 1
ATOM 1010 N N . CYS A 1 134 ? -0.201 6.937 2.806 1.00 87.69 134 CYS A N 1
ATOM 1011 C CA . CYS A 1 134 ? -0.538 8.351 2.905 1.00 87.69 134 CYS A CA 1
ATOM 1012 C C . CYS A 1 134 ? -0.502 8.825 4.364 1.00 87.69 134 CYS A C 1
ATOM 1014 O O . CYS A 1 134 ? -1.184 8.262 5.223 1.00 87.69 134 CYS A O 1
ATOM 1016 N N . LEU A 1 135 ? 0.203 9.930 4.635 1.00 86.81 135 LEU A N 1
ATOM 1017 C CA . LEU A 1 135 ? 0.350 10.493 5.987 1.00 86.81 135 LEU A CA 1
ATOM 1018 C C . LEU A 1 135 ? -0.997 10.901 6.619 1.00 86.81 135 LEU A C 1
ATOM 1020 O O . LEU A 1 135 ? -1.174 10.840 7.839 1.00 86.81 135 LEU A O 1
ATOM 1024 N N . TYR A 1 136 ? -1.961 11.293 5.781 1.00 89.19 136 TYR A N 1
ATOM 1025 C CA . TYR A 1 136 ? -3.282 11.757 6.206 1.00 89.19 136 TYR A CA 1
ATOM 1026 C C . TYR A 1 136 ? -4.222 10.611 6.580 1.00 89.19 136 TYR A C 1
ATOM 1028 O O . TYR A 1 136 ? -5.266 10.849 7.190 1.00 89.19 136 TYR A O 1
ATOM 1036 N N . PHE A 1 137 ? -3.866 9.374 6.229 1.00 93.19 137 PHE A N 1
ATOM 1037 C CA . PHE A 1 137 ? -4.665 8.205 6.552 1.00 93.19 137 PHE A CA 1
ATOM 1038 C C . PHE A 1 137 ? -4.512 7.835 8.028 1.00 93.19 137 PHE A C 1
ATOM 1040 O O . PHE A 1 137 ? -3.396 7.712 8.537 1.00 93.19 137 PHE A O 1
ATOM 1047 N N . LYS A 1 138 ? -5.641 7.640 8.708 1.00 93.94 138 LYS A N 1
ATOM 1048 C CA . LYS A 1 138 ? -5.731 7.171 10.094 1.00 93.94 138 LYS A CA 1
ATOM 1049 C C . LYS A 1 138 ? -6.371 5.781 10.088 1.00 93.94 138 LYS A C 1
ATOM 1051 O O . LYS A 1 138 ? -7.595 5.692 10.008 1.00 93.94 138 LYS A O 1
ATOM 1056 N N . PRO A 1 139 ? -5.581 4.693 10.085 1.00 94.81 139 PRO A N 1
ATOM 1057 C CA . PRO A 1 139 ? -6.133 3.347 9.979 1.00 94.81 139 PRO A CA 1
ATOM 1058 C C . PRO A 1 139 ? -6.980 2.992 11.204 1.00 94.81 139 PRO A C 1
ATOM 1060 O O . PRO A 1 139 ? -6.586 3.310 12.332 1.00 94.81 139 PRO A O 1
ATOM 1063 N N . PHE A 1 140 ? -8.108 2.312 10.987 1.00 96.75 140 PHE A N 1
ATOM 1064 C CA . PHE A 1 140 ? -8.945 1.852 12.091 1.00 96.75 140 PHE A CA 1
ATOM 1065 C C . PHE A 1 140 ? -8.394 0.584 12.734 1.00 96.75 140 PHE A C 1
ATOM 1067 O O . PHE A 1 140 ? -8.080 -0.385 12.054 1.00 96.75 140 PHE A O 1
ATOM 1074 N N . ILE A 1 141 ? -8.312 0.560 14.062 1.00 95.12 141 ILE A N 1
ATOM 1075 C CA . ILE A 1 141 ? -7.859 -0.626 14.810 1.00 95.12 141 ILE A CA 1
ATOM 1076 C C . ILE A 1 141 ? -8.779 -1.824 14.536 1.00 95.12 141 ILE A C 1
ATOM 1078 O O . ILE A 1 141 ? -8.317 -2.952 14.387 1.00 95.12 141 ILE A O 1
ATOM 1082 N N . ASP A 1 142 ? -10.075 -1.557 14.424 1.00 95.75 142 ASP A N 1
ATOM 1083 C CA . ASP A 1 142 ? -11.145 -2.493 14.094 1.00 95.75 142 ASP A CA 1
ATOM 1084 C C . ASP A 1 142 ? -11.468 -2.517 12.581 1.00 95.75 142 ASP A C 1
ATOM 1086 O O . ASP A 1 142 ? -12.516 -3.003 12.154 1.00 95.75 142 ASP A O 1
ATOM 1090 N N . GLY A 1 143 ? -10.561 -1.992 11.750 1.00 95.94 143 GLY A N 1
ATOM 1091 C CA . GLY A 1 143 ? -10.734 -1.875 10.307 1.00 95.94 143 GLY A CA 1
ATOM 1092 C C . GLY A 1 143 ? -10.620 -3.200 9.543 1.00 95.94 143 GLY A C 1
ATOM 1093 O O . GLY A 1 143 ? -9.891 -4.123 9.915 1.00 95.94 143 GLY A O 1
ATOM 1094 N N . ASN A 1 144 ? -11.274 -3.278 8.380 1.00 96.31 144 ASN A N 1
ATOM 1095 C CA . ASN A 1 144 ? -11.300 -4.467 7.510 1.00 96.31 144 ASN A CA 1
ATOM 1096 C C . ASN A 1 144 ? -10.013 -4.669 6.670 1.00 96.31 144 ASN A C 1
ATOM 1098 O O . ASN A 1 144 ? -10.058 -5.117 5.521 1.00 96.31 144 ASN A O 1
ATOM 1102 N N . HIS A 1 145 ? -8.839 -4.377 7.230 1.00 95.88 145 HIS A N 1
ATOM 1103 C CA . HIS A 1 145 ? -7.550 -4.382 6.522 1.00 95.88 145 HIS A CA 1
ATOM 1104 C C . HIS A 1 145 ? -7.181 -5.734 5.901 1.00 95.88 145 HIS A C 1
ATOM 1106 O O . HIS A 1 145 ? -6.621 -5.793 4.805 1.00 95.88 145 HIS A O 1
ATOM 1112 N N . LYS A 1 146 ? -7.548 -6.835 6.566 1.00 96.12 146 LYS A N 1
ATOM 1113 C CA . LYS A 1 146 ? -7.299 -8.191 6.063 1.00 96.12 146 LYS A CA 1
ATOM 1114 C C . LYS A 1 146 ? -8.034 -8.464 4.749 1.00 96.12 146 LYS A C 1
ATOM 1116 O O . LYS A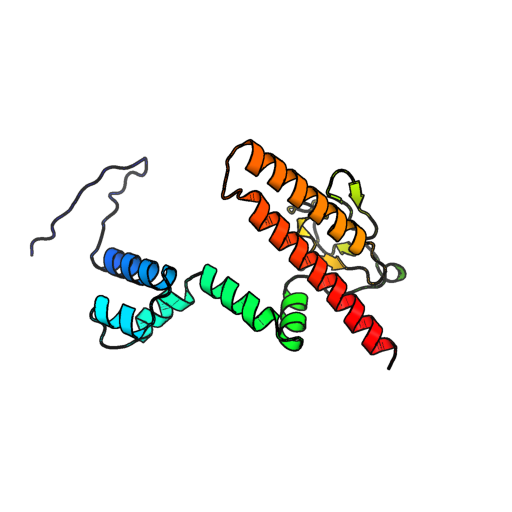 1 146 ? -7.484 -9.143 3.888 1.00 96.12 146 LYS A O 1
ATOM 1121 N N . LYS A 1 147 ? -9.240 -7.911 4.561 1.00 96.31 147 LYS A N 1
ATOM 1122 C CA . LYS A 1 147 ? -9.983 -8.051 3.297 1.00 96.31 147 LYS A CA 1
ATOM 1123 C C . LYS A 1 147 ? -9.259 -7.337 2.160 1.00 96.31 147 LYS A C 1
ATOM 1125 O O . LYS A 1 147 ? -9.070 -7.930 1.106 1.00 96.31 147 LYS A O 1
ATOM 1130 N N . VAL A 1 148 ? -8.764 -6.124 2.408 1.00 96.38 148 VAL A N 1
ATOM 1131 C CA . VAL A 1 148 ? -7.952 -5.381 1.431 1.00 96.38 148 VAL A CA 1
ATOM 1132 C C . VAL A 1 148 ? -6.689 -6.158 1.055 1.00 96.38 148 VAL A C 1
ATOM 1134 O O . VAL A 1 148 ? -6.354 -6.254 -0.122 1.00 96.38 148 VAL A O 1
ATOM 1137 N N . PHE A 1 149 ? -6.000 -6.743 2.040 1.00 95.88 149 PHE A N 1
ATOM 1138 C CA . PHE A 1 149 ? -4.813 -7.563 1.793 1.00 95.88 149 PHE A CA 1
ATOM 1139 C C . PHE A 1 149 ? -5.108 -8.757 0.875 1.00 95.88 149 PHE A C 1
ATOM 1141 O O . PHE A 1 149 ? -4.322 -9.040 -0.028 1.00 95.88 149 PHE A O 1
ATOM 1148 N N . LEU A 1 150 ? -6.232 -9.447 1.093 1.00 96.25 150 LEU A N 1
ATOM 1149 C CA . LEU A 1 150 ? -6.660 -10.566 0.252 1.00 96.25 150 LEU A CA 1
ATOM 1150 C C . LEU A 1 150 ? -6.999 -10.100 -1.167 1.00 96.25 150 LEU A C 1
ATOM 1152 O O . LEU A 1 150 ? -6.422 -10.628 -2.109 1.00 96.25 150 LEU A O 1
ATOM 1156 N N . SER A 1 151 ? -7.794 -9.039 -1.325 1.00 96.25 151 SER A N 1
ATOM 1157 C CA . SER A 1 151 ? -8.117 -8.504 -2.655 1.00 96.25 151 SER A CA 1
ATOM 1158 C C . SER A 1 151 ? -6.889 -8.023 -3.434 1.00 96.25 151 SER A C 1
ATOM 1160 O O . SER A 1 151 ? -6.855 -8.141 -4.654 1.00 96.25 151 SER A O 1
ATOM 1162 N N . LEU A 1 152 ? -5.855 -7.506 -2.757 1.00 95.25 152 LEU A N 1
ATOM 1163 C CA . LEU A 1 152 ? -4.580 -7.186 -3.408 1.00 95.25 152 LEU A CA 1
ATOM 1164 C C . LEU A 1 152 ? -3.816 -8.440 -3.852 1.00 95.25 152 LEU A C 1
ATOM 1166 O O . LEU A 1 152 ? -3.140 -8.386 -4.874 1.00 95.25 152 LEU A O 1
ATOM 1170 N N . ASN A 1 153 ? -3.891 -9.556 -3.116 1.00 95.00 153 ASN A N 1
ATOM 1171 C CA . ASN A 1 153 ? -3.305 -10.816 -3.588 1.00 95.00 153 ASN A CA 1
ATOM 1172 C C . ASN A 1 153 ? -4.021 -11.320 -4.842 1.00 95.00 153 ASN A C 1
ATOM 1174 O O . ASN A 1 153 ? -3.337 -11.715 -5.780 1.00 95.00 153 ASN A O 1
ATOM 1178 N N . ASP A 1 154 ? -5.352 -11.246 -4.873 1.00 95.38 154 ASP A N 1
ATOM 1179 C CA . ASP A 1 154 ? -6.141 -11.657 -6.037 1.00 95.38 154 ASP A CA 1
ATOM 1180 C C . ASP A 1 154 ? -5.784 -10.805 -7.267 1.00 95.38 154 ASP A C 1
ATOM 1182 O O . ASP A 1 154 ? -5.535 -11.337 -8.344 1.00 95.38 154 ASP A O 1
ATOM 1186 N N . GLU A 1 155 ? -5.649 -9.480 -7.111 1.00 94.50 155 GLU A N 1
ATOM 1187 C CA . GLU A 1 155 ? -5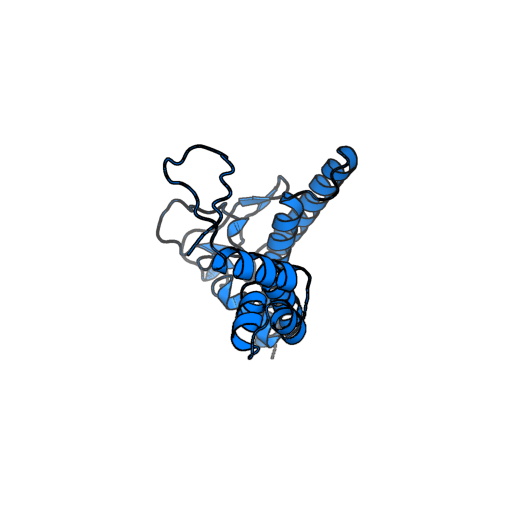.179 -8.609 -8.198 1.00 94.50 155 GLU A CA 1
ATOM 1188 C C . GLU A 1 155 ? -3.759 -8.936 -8.657 1.00 94.50 155 GLU A C 1
ATOM 1190 O O . GLU A 1 155 ? -3.490 -8.939 -9.856 1.00 94.50 155 GLU A O 1
ATOM 1195 N N . ILE A 1 156 ? -2.841 -9.202 -7.722 1.00 94.69 156 ILE A N 1
ATOM 1196 C CA . ILE A 1 156 ? -1.473 -9.599 -8.066 1.00 94.69 156 ILE A CA 1
ATOM 1197 C C . ILE A 1 156 ? -1.491 -10.894 -8.875 1.00 94.69 156 ILE A C 1
ATOM 1199 O O . ILE A 1 156 ? -0.745 -10.986 -9.846 1.00 94.69 156 ILE A O 1
ATOM 1203 N N . GLN A 1 157 ? -2.317 -11.869 -8.492 1.00 94.12 157 GLN A N 1
ATOM 1204 C CA . GLN A 1 157 ? -2.429 -13.127 -9.221 1.00 94.12 157 GLN A CA 1
ATOM 1205 C C . GLN A 1 157 ? -2.998 -12.898 -10.623 1.00 94.12 157 GLN A C 1
ATOM 1207 O O . GLN A 1 157 ? -2.353 -13.278 -11.590 1.00 94.12 157 GLN A O 1
ATOM 1212 N N . ASN A 1 158 ? -4.096 -12.152 -10.748 1.00 93.88 158 ASN A N 1
ATOM 1213 C CA . ASN A 1 158 ? -4.688 -11.839 -12.051 1.00 93.88 158 ASN A CA 1
ATOM 1214 C C . ASN A 1 158 ? -3.694 -11.134 -12.990 1.00 93.88 158 ASN A C 1
ATOM 1216 O O . ASN A 1 158 ? -3.625 -11.438 -14.176 1.00 93.88 158 ASN A O 1
ATOM 1220 N N . VAL A 1 159 ? -2.905 -10.186 -12.472 1.00 93.75 159 VAL A N 1
ATOM 1221 C CA . VAL A 1 159 ? -1.890 -9.490 -13.279 1.00 93.75 159 VAL A CA 1
ATOM 1222 C C . VAL A 1 159 ? -0.734 -10.423 -13.653 1.00 93.75 159 VAL A C 1
ATOM 1224 O O . VAL A 1 159 ? -0.165 -10.257 -14.728 1.00 93.75 159 VAL A O 1
ATOM 1227 N N . ARG A 1 160 ? -0.377 -11.392 -12.799 1.00 92.31 160 ARG A N 1
ATOM 1228 C CA . ARG A 1 160 ? 0.616 -12.424 -13.140 1.00 92.31 160 ARG A CA 1
ATOM 1229 C C . ARG A 1 160 ? 0.114 -13.317 -14.260 1.00 92.31 160 ARG A C 1
ATOM 1231 O O . ARG A 1 160 ? 0.832 -13.462 -15.235 1.00 92.31 160 ARG A O 1
ATOM 1238 N N . ASP A 1 161 ? -1.114 -13.813 -14.152 1.00 94.06 161 ASP A N 1
ATOM 1239 C CA . ASP A 1 161 ? -1.705 -14.695 -15.159 1.00 94.06 161 ASP A CA 1
ATOM 1240 C C . ASP A 1 161 ? -1.730 -14.002 -16.534 1.00 94.06 161 ASP A C 1
ATOM 1242 O O . ASP A 1 161 ? -1.260 -14.551 -17.525 1.00 94.06 161 ASP A O 1
ATOM 1246 N N . VAL A 1 162 ? -2.145 -12.728 -16.579 1.00 92.94 162 VAL A N 1
ATOM 1247 C CA . VAL A 1 162 ? -2.115 -11.917 -17.811 1.00 92.94 162 VAL A CA 1
ATOM 1248 C C . VAL A 1 162 ? -0.690 -11.696 -18.332 1.00 92.94 162 VAL A C 1
ATOM 1250 O O . VAL A 1 162 ? -0.468 -11.684 -19.543 1.00 92.94 162 VAL A O 1
ATOM 1253 N N . ALA A 1 163 ? 0.281 -11.476 -17.443 1.00 92.12 163 ALA A N 1
ATOM 1254 C CA . ALA A 1 163 ? 1.672 -11.285 -17.839 1.00 92.12 163 ALA A CA 1
ATOM 1255 C C . ALA A 1 163 ? 2.276 -12.573 -18.418 1.00 92.12 163 ALA A C 1
ATOM 1257 O O . ALA A 1 163 ? 2.968 -12.498 -19.434 1.00 92.12 163 ALA A O 1
ATOM 1258 N N . ASP A 1 164 ? 1.976 -13.726 -17.820 1.00 92.31 164 ASP A N 1
ATOM 1259 C CA . ASP A 1 164 ? 2.423 -15.039 -18.280 1.00 92.31 164 ASP A CA 1
ATOM 1260 C C . ASP A 1 164 ? 1.805 -15.376 -19.647 1.00 92.31 164 ASP A C 1
ATOM 1262 O O . ASP A 1 164 ? 2.538 -15.727 -20.575 1.00 92.31 164 ASP A O 1
ATOM 1266 N N . ASP A 1 165 ? 0.497 -15.152 -19.821 1.00 94.19 165 ASP A N 1
ATOM 1267 C CA . ASP A 1 165 ? -0.206 -15.337 -21.100 1.00 94.19 165 ASP A CA 1
ATOM 1268 C C . ASP A 1 165 ? 0.360 -14.442 -22.217 1.00 94.19 165 ASP A C 1
ATOM 1270 O O . ASP A 1 165 ? 0.435 -14.842 -23.381 1.00 94.19 165 ASP A O 1
ATOM 1274 N N . ALA A 1 166 ? 0.786 -13.224 -21.870 1.00 91.69 166 ALA A N 1
ATOM 1275 C CA . ALA A 1 166 ? 1.389 -12.273 -22.801 1.00 91.69 166 ALA A CA 1
ATOM 1276 C C . ALA A 1 166 ? 2.909 -12.459 -22.988 1.00 91.69 166 ALA A C 1
ATOM 1278 O O . ALA A 1 166 ? 3.518 -11.735 -23.780 1.00 91.69 166 ALA A O 1
ATOM 1279 N N . GLY A 1 167 ? 3.548 -13.382 -22.259 1.00 90.75 167 GLY A N 1
ATOM 1280 C CA . GLY A 1 167 ? 5.002 -13.581 -22.279 1.00 90.75 167 GLY A CA 1
ATOM 1281 C C . GLY A 1 167 ? 5.814 -12.405 -21.710 1.00 90.75 167 GLY A C 1
ATOM 1282 O O . GLY A 1 167 ? 6.979 -12.217 -22.070 1.00 90.75 167 GLY A O 1
ATOM 1283 N N . ILE A 1 168 ? 5.221 -11.583 -20.839 1.00 88.88 168 ILE A N 1
ATOM 1284 C CA . ILE A 1 168 ? 5.844 -10.398 -20.237 1.00 88.88 168 ILE A CA 1
ATOM 1285 C C . ILE A 1 168 ? 6.514 -10.775 -18.911 1.00 88.88 168 ILE A C 1
ATOM 1287 O O . ILE A 1 168 ? 5.864 -10.908 -17.880 1.00 88.88 168 ILE A O 1
ATOM 1291 N N . LEU A 1 169 ? 7.848 -10.830 -18.900 1.00 77.38 169 LEU A N 1
ATOM 1292 C CA . LEU A 1 169 ? 8.622 -11.182 -17.698 1.00 77.38 169 LEU A CA 1
ATOM 1293 C C . LEU A 1 169 ? 8.565 -10.128 -16.576 1.00 77.38 169 LEU A C 1
ATOM 1295 O O . LEU A 1 169 ? 8.692 -10.464 -15.402 1.00 77.38 169 LEU A O 1
ATOM 1299 N N . ASN A 1 170 ? 8.409 -8.845 -16.918 1.00 80.50 170 ASN A N 1
ATOM 1300 C CA . ASN A 1 170 ? 8.477 -7.733 -15.965 1.00 80.50 170 ASN A CA 1
ATOM 1301 C C . ASN A 1 170 ? 7.291 -6.781 -16.132 1.00 80.50 170 ASN A C 1
ATOM 1303 O O . ASN A 1 170 ? 7.404 -5.732 -16.766 1.00 80.50 170 ASN A O 1
ATOM 1307 N N . HIS A 1 171 ? 6.151 -7.119 -15.529 1.00 84.56 171 HIS A N 1
ATOM 1308 C CA . HIS A 1 171 ? 4.979 -6.250 -15.568 1.00 84.56 171 HIS A CA 1
ATOM 1309 C C . HIS A 1 171 ? 5.105 -5.103 -14.535 1.00 84.56 171 HIS A C 1
ATOM 1311 O O . HIS A 1 171 ? 5.145 -5.369 -13.328 1.00 84.56 171 HIS A O 1
ATOM 1317 N N . PRO A 1 172 ? 5.122 -3.816 -14.941 1.00 84.19 172 PRO A N 1
ATOM 1318 C CA . PRO A 1 172 ? 5.375 -2.690 -14.030 1.00 84.19 172 PRO A CA 1
ATOM 1319 C C . PRO A 1 172 ? 4.332 -2.575 -12.907 1.00 84.19 172 PRO A C 1
ATOM 1321 O O . PRO A 1 172 ? 4.677 -2.254 -11.770 1.00 84.19 172 PRO A O 1
ATOM 1324 N N . LEU A 1 173 ? 3.071 -2.922 -13.189 1.00 87.81 173 LEU A N 1
ATOM 1325 C CA . LEU A 1 173 ? 1.996 -2.918 -12.188 1.00 87.81 173 LEU A CA 1
ATOM 1326 C C . LEU A 1 173 ? 2.231 -3.915 -11.039 1.00 87.81 173 LEU A C 1
ATOM 1328 O O . LEU A 1 173 ? 1.809 -3.641 -9.917 1.00 87.81 173 LEU A O 1
ATOM 1332 N N . LEU A 1 174 ? 2.931 -5.036 -11.275 1.00 89.06 174 LEU A N 1
ATOM 1333 C CA . LEU A 1 174 ? 3.192 -6.028 -10.224 1.00 89.06 174 LEU A CA 1
ATOM 1334 C C . LEU A 1 174 ? 4.048 -5.444 -9.105 1.00 89.06 174 LEU A C 1
ATOM 1336 O O . LEU A 1 174 ? 3.768 -5.696 -7.934 1.00 89.06 174 LEU A O 1
ATOM 1340 N N . LYS A 1 175 ? 5.054 -4.629 -9.450 1.00 86.69 175 LYS A N 1
ATOM 1341 C CA . LYS A 1 175 ? 5.911 -3.965 -8.458 1.00 86.69 175 LYS A CA 1
ATOM 1342 C C . LYS A 1 175 ? 5.080 -3.076 -7.534 1.00 86.69 175 LYS A C 1
ATOM 1344 O O . LYS A 1 175 ? 5.180 -3.180 -6.313 1.00 86.69 175 LYS A O 1
ATOM 1349 N N . GLU A 1 176 ? 4.206 -2.261 -8.114 1.00 87.00 176 GLU A N 1
ATOM 1350 C CA . GLU A 1 176 ? 3.373 -1.330 -7.355 1.00 87.00 176 GLU A CA 1
ATOM 1351 C C . GLU A 1 176 ? 2.295 -2.043 -6.518 1.00 87.00 176 GLU A C 1
ATOM 1353 O O . GLU A 1 176 ? 2.061 -1.677 -5.365 1.00 87.00 176 GLU A O 1
ATOM 1358 N N . LEU A 1 177 ? 1.661 -3.097 -7.042 1.00 91.38 177 LEU A N 1
ATOM 1359 C CA . LEU A 1 177 ? 0.685 -3.885 -6.279 1.00 91.38 177 LEU A CA 1
ATOM 1360 C C . LEU A 1 177 ? 1.333 -4.607 -5.091 1.00 91.38 177 LEU A C 1
ATOM 1362 O O . LEU A 1 177 ? 0.782 -4.601 -3.987 1.00 91.38 177 LEU A O 1
ATOM 1366 N N . VAL A 1 178 ? 2.526 -5.179 -5.283 1.00 90.56 178 VAL A N 1
ATOM 1367 C CA . VAL A 1 178 ? 3.296 -5.807 -4.200 1.00 90.56 178 VAL A CA 1
ATOM 1368 C C . VAL A 1 178 ? 3.667 -4.777 -3.133 1.00 90.56 178 VAL A C 1
ATOM 1370 O O . VAL A 1 178 ? 3.485 -5.051 -1.945 1.00 90.56 178 VAL A O 1
ATOM 1373 N N . ARG A 1 179 ? 4.106 -3.579 -3.535 1.00 87.31 179 ARG A N 1
ATOM 1374 C CA . ARG A 1 179 ? 4.399 -2.476 -2.609 1.00 87.31 179 ARG A CA 1
ATOM 1375 C C . ARG A 1 179 ? 3.167 -2.073 -1.797 1.00 87.31 179 ARG A C 1
ATOM 1377 O O . ARG A 1 179 ? 3.224 -2.012 -0.569 1.00 87.31 179 ARG A O 1
ATOM 1384 N N . ARG A 1 180 ? 2.016 -1.876 -2.448 1.00 89.38 180 ARG A N 1
ATOM 1385 C CA . ARG A 1 180 ? 0.751 -1.571 -1.754 1.00 89.38 180 ARG A CA 1
ATOM 1386 C C . ARG A 1 180 ? 0.360 -2.663 -0.765 1.00 89.38 180 ARG A C 1
ATOM 1388 O O . ARG A 1 180 ? -0.017 -2.354 0.364 1.00 89.38 180 ARG A O 1
ATOM 1395 N N . LYS A 1 181 ? 0.510 -3.935 -1.144 1.00 92.88 181 LYS A N 1
ATOM 1396 C CA . LYS A 1 181 ? 0.265 -5.063 -0.237 1.00 92.88 181 LYS A CA 1
ATOM 1397 C C . LYS A 1 181 ? 1.153 -4.997 1.006 1.00 92.88 181 LYS A C 1
ATOM 1399 O O . LYS A 1 181 ? 0.678 -5.256 2.113 1.00 92.88 181 LYS A O 1
ATOM 1404 N N . GLN A 1 182 ? 2.426 -4.641 0.844 1.00 88.50 182 GLN A N 1
ATOM 1405 C CA . GLN A 1 182 ? 3.347 -4.478 1.969 1.00 88.50 182 GLN A CA 1
ATOM 1406 C C . GLN A 1 182 ? 2.905 -3.354 2.911 1.00 88.50 182 GLN A C 1
ATOM 1408 O O . GLN A 1 182 ? 2.931 -3.558 4.123 1.00 88.50 182 GLN A O 1
ATOM 1413 N N . HIS A 1 183 ? 2.426 -2.222 2.391 1.00 89.62 183 HIS A N 1
ATOM 1414 C CA . HIS A 1 183 ? 1.891 -1.141 3.226 1.00 89.62 183 HIS A CA 1
ATOM 1415 C C . HIS A 1 183 ? 0.669 -1.588 4.052 1.00 89.62 183 HIS A C 1
ATOM 1417 O O . HIS A 1 183 ? 0.586 -1.313 5.249 1.00 89.62 183 HIS A O 1
ATOM 1423 N N . VAL A 1 184 ? -0.253 -2.358 3.457 1.00 93.25 184 VAL A N 1
ATOM 1424 C CA . VAL A 1 184 ? -1.388 -2.947 4.198 1.00 93.25 184 VAL A CA 1
ATOM 1425 C C . VAL A 1 184 ? -0.894 -3.883 5.302 1.00 93.25 184 VAL A C 1
ATOM 1427 O O . VAL A 1 184 ? -1.370 -3.822 6.436 1.00 93.25 184 VAL A O 1
ATOM 1430 N N . ASN A 1 185 ? 0.101 -4.717 4.997 1.00 91.12 185 ASN A N 1
ATOM 1431 C CA . ASN A 1 185 ? 0.699 -5.627 5.969 1.00 91.12 185 ASN A CA 1
ATOM 1432 C C . ASN A 1 185 ? 1.349 -4.889 7.152 1.00 91.12 185 ASN A C 1
ATOM 1434 O O . ASN A 1 185 ? 1.235 -5.329 8.293 1.00 91.12 185 ASN A O 1
ATOM 1438 N N . GLN A 1 186 ? 1.992 -3.746 6.903 1.00 87.19 186 GLN A N 1
ATOM 1439 C CA . GLN A 1 186 ? 2.568 -2.909 7.959 1.00 87.19 186 GLN A CA 1
ATOM 1440 C C . GLN A 1 186 ? 1.493 -2.354 8.903 1.00 87.19 186 GLN A C 1
ATOM 1442 O O . GLN A 1 186 ? 1.690 -2.360 10.117 1.00 87.19 186 GLN A O 1
ATOM 1447 N N . VAL A 1 187 ? 0.339 -1.928 8.375 1.00 91.00 187 VAL A N 1
ATOM 1448 C CA . VAL A 1 187 ? -0.795 -1.486 9.203 1.00 91.00 187 VAL A CA 1
ATOM 1449 C C . VAL A 1 187 ? -1.345 -2.635 10.051 1.00 91.00 187 VAL A C 1
ATOM 1451 O O . VAL A 1 187 ? -1.522 -2.458 11.255 1.00 91.00 187 VAL A O 1
ATOM 1454 N N . MET A 1 188 ? -1.546 -3.824 9.472 1.00 92.50 188 MET A N 1
ATOM 1455 C CA . MET A 1 188 ? -2.007 -4.996 10.234 1.00 92.50 188 MET A CA 1
ATOM 1456 C C . MET A 1 188 ? -1.041 -5.358 11.372 1.00 92.50 188 MET A C 1
ATOM 1458 O O . MET A 1 188 ? -1.477 -5.571 12.501 1.00 92.50 188 MET A O 1
ATOM 1462 N N . ALA A 1 189 ? 0.269 -5.339 11.109 1.00 88.88 189 ALA A N 1
ATOM 1463 C CA . ALA A 1 189 ? 1.281 -5.584 12.135 1.00 88.88 189 ALA A CA 1
ATOM 1464 C C . ALA A 1 189 ? 1.251 -4.523 13.252 1.00 88.88 189 ALA A C 1
ATOM 1466 O O . ALA A 1 189 ? 1.419 -4.849 14.426 1.00 88.88 189 ALA A O 1
ATOM 1467 N N . ARG A 1 190 ? 1.011 -3.245 12.917 1.00 87.19 190 ARG A N 1
ATOM 1468 C CA . ARG A 1 190 ? 0.849 -2.176 13.919 1.00 87.19 190 ARG A CA 1
ATOM 1469 C C . ARG A 1 190 ? -0.353 -2.413 14.825 1.00 87.19 190 ARG A C 1
ATOM 1471 O O . ARG A 1 190 ? -0.245 -2.182 16.026 1.00 87.19 190 ARG A O 1
ATOM 1478 N N . ILE A 1 191 ? -1.472 -2.863 14.263 1.00 90.81 191 ILE A N 1
ATOM 1479 C CA . ILE A 1 191 ? -2.682 -3.186 15.028 1.00 90.81 191 ILE A CA 1
ATOM 1480 C C . ILE A 1 191 ? -2.403 -4.345 15.987 1.00 90.81 191 ILE A C 1
ATOM 1482 O O . ILE A 1 191 ? -2.717 -4.250 17.171 1.00 90.81 191 ILE A O 1
ATOM 1486 N N . GLU A 1 192 ? -1.737 -5.397 15.511 1.00 89.25 192 GLU A N 1
ATOM 1487 C CA . GLU A 1 192 ? -1.334 -6.533 16.344 1.00 89.25 192 GLU A CA 1
ATOM 1488 C C . GLU A 1 192 ? -0.438 -6.092 17.513 1.00 89.25 192 GLU A C 1
ATOM 1490 O O . GLU A 1 192 ? -0.730 -6.392 18.671 1.00 89.25 192 GLU A O 1
ATOM 1495 N N . MET A 1 193 ? 0.594 -5.287 17.243 1.00 85.12 193 MET A N 1
ATOM 1496 C CA . MET A 1 193 ? 1.477 -4.750 18.285 1.00 85.12 193 MET A CA 1
ATOM 1497 C C . MET A 1 193 ? 0.744 -3.844 19.286 1.00 85.12 193 MET A C 1
ATOM 1499 O O . MET A 1 193 ? 1.045 -3.879 20.481 1.00 85.12 193 MET A O 1
ATOM 1503 N N . ALA A 1 194 ? -0.209 -3.031 18.823 1.00 83.69 194 ALA A N 1
ATOM 1504 C CA . ALA A 1 194 ? -1.020 -2.183 19.694 1.00 83.69 194 ALA A CA 1
ATOM 1505 C C . ALA A 1 194 ? -1.929 -3.012 20.614 1.00 83.69 194 ALA A C 1
ATOM 1507 O O . ALA A 1 194 ? -2.064 -2.682 21.791 1.00 83.69 194 ALA A O 1
ATOM 1508 N N . ASN A 1 195 ? -2.494 -4.110 20.107 1.00 82.94 195 ASN A N 1
ATOM 1509 C CA . ASN A 1 195 ? -3.329 -5.018 20.890 1.00 82.94 195 ASN A CA 1
ATOM 1510 C C . ASN A 1 195 ? -2.519 -5.754 21.964 1.00 82.94 195 ASN A C 1
ATOM 1512 O O . ASN A 1 195 ? -2.962 -5.832 23.106 1.00 82.94 195 ASN A O 1
ATOM 1516 N N . VAL A 1 196 ? -1.305 -6.215 21.638 1.00 79.56 196 VAL A N 1
ATOM 1517 C CA . VAL A 1 196 ? -0.405 -6.851 22.618 1.00 79.56 196 VAL A CA 1
ATOM 1518 C C . VAL A 1 196 ? -0.050 -5.889 23.754 1.00 79.56 196 VAL A C 1
ATOM 1520 O O . VAL A 1 196 ? -0.098 -6.277 24.915 1.00 79.56 196 VAL A O 1
ATOM 1523 N N . ARG A 1 197 ? 0.242 -4.615 23.452 1.00 72.81 197 ARG A N 1
ATOM 1524 C CA . ARG A 1 197 ? 0.544 -3.599 24.479 1.00 72.81 197 ARG A CA 1
ATOM 1525 C C . ARG A 1 197 ? -0.629 -3.268 25.402 1.00 72.81 197 ARG A C 1
ATOM 1527 O O . ARG A 1 197 ? -0.381 -2.783 26.493 1.00 72.81 197 ARG A O 1
ATOM 1534 N N . ARG A 1 198 ? -1.875 -3.467 24.962 1.00 69.69 198 ARG A N 1
ATOM 1535 C CA . ARG A 1 198 ? -3.077 -3.247 25.790 1.00 69.69 198 ARG A CA 1
ATOM 1536 C C . ARG A 1 198 ? -3.415 -4.443 26.687 1.00 69.69 198 ARG A C 1
ATOM 1538 O O . ARG A 1 198 ? -4.228 -4.290 27.588 1.00 69.69 198 ARG A O 1
ATOM 1545 N N . ALA A 1 199 ? -2.854 -5.619 26.402 1.00 59.84 199 ALA A N 1
ATOM 1546 C CA . ALA A 1 199 ? -3.103 -6.855 27.144 1.00 59.84 199 ALA A CA 1
ATOM 1547 C C . ALA A 1 199 ? -2.106 -7.097 28.296 1.00 59.84 199 ALA A C 1
ATOM 1549 O O . ALA A 1 199 ? -2.293 -8.039 29.065 1.00 59.84 199 ALA A O 1
ATOM 1550 N N . ILE A 1 200 ? -1.056 -6.276 28.382 1.00 48.50 200 ILE A N 1
ATOM 1551 C CA . ILE A 1 200 ? -0.044 -6.247 29.450 1.00 48.50 200 ILE A CA 1
ATOM 1552 C C . ILE A 1 200 ? -0.379 -5.084 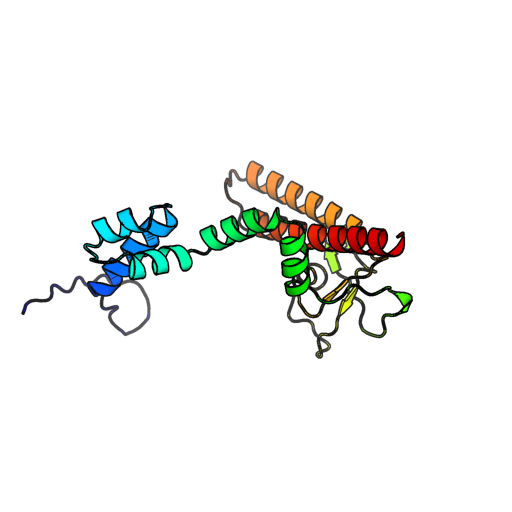30.381 1.00 48.50 200 ILE A C 1
ATOM 1554 O O . ILE A 1 200 ? -0.275 -5.278 31.610 1.00 48.50 200 ILE A O 1
#